Protein AF-A0A1G1NIM6-F1 (afdb_monomer_lite)

Secondary structure (DSSP, 8-state):
---SSSHHHHHHHHHHHHHHHHHHHHHHHHHHHHHHHHHHHHHHHHHHHHHHHHHHHHHHHHHHHHHHHHHHHHHHHHHHHHHHHHHHHHHHTT--TT-HHHHHHHHHHHHHHHHHHHHHHHHHHHHHHHHHHHHHS---HHHHHHHHHHHTPPPPPPPPPPTT--HHHHHHHHHHHHHHHHHHHIIIIIHHHHHHHHHHHTTSPP-

Structure (mmCIF, N/CA/C/O backbone):
data_AF-A0A1G1NIM6-F1
#
_entry.id   AF-A0A1G1NIM6-F1
#
loop_
_atom_site.group_PDB
_atom_site.id
_atom_site.type_symbol
_atom_site.label_atom_id
_atom_site.label_alt_id
_atom_site.label_comp_id
_atom_site.label_asym_id
_atom_site.label_entity_id
_atom_site.label_seq_id
_atom_site.pdbx_PDB_ins_code
_atom_site.Cartn_x
_atom_site.Cartn_y
_atom_site.Cartn_z
_atom_site.occupancy
_atom_site.B_iso_or_equiv
_atom_site.auth_seq_id
_atom_site.auth_comp_id
_atom_site.auth_asym_id
_atom_site.auth_atom_id
_atom_site.pdbx_PDB_model_num
ATOM 1 N N . MET A 1 1 ? 58.625 22.035 -85.626 1.00 46.62 1 MET A N 1
ATOM 2 C CA . MET A 1 1 ? 58.186 20.773 -84.986 1.00 46.62 1 MET A CA 1
ATOM 3 C C . MET A 1 1 ? 58.365 20.904 -83.477 1.00 46.62 1 MET A C 1
ATOM 5 O O . MET A 1 1 ? 59.432 20.606 -82.970 1.00 46.62 1 MET A O 1
ATOM 9 N N . SER A 1 2 ? 57.377 21.449 -82.763 1.00 50.12 2 SER A N 1
ATOM 10 C CA . SER A 1 2 ? 57.424 21.589 -81.297 1.00 50.12 2 SER A CA 1
ATOM 11 C C . SER A 1 2 ? 56.013 21.849 -80.769 1.00 50.12 2 SER A C 1
ATOM 13 O O . SER A 1 2 ? 55.684 22.974 -80.418 1.00 50.12 2 SER A O 1
ATOM 15 N N . ASN A 1 3 ? 55.147 20.832 -80.800 1.00 50.62 3 ASN A N 1
ATOM 16 C CA . ASN A 1 3 ? 53.846 20.906 -80.123 1.00 50.62 3 ASN A CA 1
ATOM 17 C C . ASN A 1 3 ? 53.263 19.520 -79.787 1.00 50.62 3 ASN A C 1
ATOM 19 O O . ASN A 1 3 ? 52.071 19.282 -79.925 1.00 50.62 3 ASN A O 1
ATOM 23 N N . GLN A 1 4 ? 54.114 18.572 -79.376 1.00 48.59 4 GLN A N 1
ATOM 24 C CA . GLN A 1 4 ? 53.674 17.221 -78.980 1.00 48.59 4 GLN A CA 1
ATOM 25 C C . GLN A 1 4 ? 54.133 16.782 -77.579 1.00 48.59 4 GLN A C 1
ATOM 27 O O . GLN A 1 4 ? 53.826 15.671 -77.172 1.00 48.59 4 GLN A O 1
ATOM 32 N N . ARG A 1 5 ? 54.820 17.637 -76.803 1.00 48.12 5 ARG A N 1
ATOM 33 C CA . ARG A 1 5 ? 55.286 17.292 -75.440 1.00 48.12 5 ARG A CA 1
ATOM 34 C C . ARG A 1 5 ? 54.436 17.852 -74.292 1.00 48.12 5 ARG A C 1
ATOM 36 O O . ARG A 1 5 ? 54.663 17.462 -73.157 1.00 48.12 5 ARG A O 1
ATOM 43 N N . ALA A 1 6 ? 53.463 18.724 -74.565 1.00 50.47 6 ALA A N 1
ATOM 44 C CA . ALA A 1 6 ? 52.607 19.300 -73.520 1.00 50.47 6 ALA A CA 1
ATOM 45 C C . ALA A 1 6 ? 51.374 18.432 -73.194 1.00 50.47 6 ALA A C 1
ATOM 47 O O . ALA A 1 6 ? 50.907 18.440 -72.063 1.00 50.47 6 ALA A O 1
ATOM 48 N N . ASN A 1 7 ? 50.892 17.628 -74.151 1.00 50.91 7 ASN A N 1
ATOM 49 C CA . ASN A 1 7 ? 49.628 16.889 -74.010 1.00 50.91 7 ASN A CA 1
ATOM 50 C C . ASN A 1 7 ? 49.745 15.554 -73.246 1.00 50.91 7 ASN A C 1
ATOM 52 O O . ASN A 1 7 ? 48.735 14.999 -72.828 1.00 50.91 7 ASN A O 1
ATOM 56 N N . SER A 1 8 ? 50.952 15.001 -73.066 1.00 51.97 8 SER A N 1
ATOM 57 C CA . SER A 1 8 ? 51.131 13.713 -72.373 1.00 51.97 8 SER A CA 1
ATOM 58 C C . SER A 1 8 ? 51.183 13.848 -70.848 1.00 51.97 8 SER A C 1
ATOM 60 O O . SER A 1 8 ? 50.772 12.932 -70.149 1.00 51.97 8 SER A O 1
ATOM 62 N N . GLY A 1 9 ? 51.642 14.992 -70.325 1.00 55.44 9 GLY A N 1
ATOM 63 C CA . GLY A 1 9 ? 51.727 15.229 -68.878 1.00 55.44 9 GLY A CA 1
ATOM 64 C C . GLY A 1 9 ? 50.367 15.477 -68.220 1.00 55.44 9 GLY A C 1
ATOM 65 O O . GLY A 1 9 ? 50.159 15.109 -67.068 1.00 55.44 9 GLY A O 1
ATOM 66 N N . GLU A 1 10 ? 49.418 16.045 -68.965 1.00 55.16 10 GLU A N 1
ATOM 67 C CA . GLU A 1 10 ? 48.071 16.335 -68.469 1.00 55.16 10 GLU A CA 1
ATOM 68 C C . GLU A 1 10 ? 47.231 15.052 -68.345 1.00 55.16 10 GLU A C 1
ATOM 70 O O . GLU A 1 10 ? 46.566 14.831 -67.333 1.00 55.16 10 GLU A O 1
ATOM 75 N N . HIS A 1 11 ? 47.339 14.137 -69.316 1.00 56.66 11 HIS A N 1
ATOM 76 C CA . HIS A 1 11 ? 46.677 12.830 -69.258 1.00 56.66 11 HIS A CA 1
ATOM 77 C C . HIS A 1 11 ? 47.202 11.927 -68.127 1.00 56.66 11 HIS A C 1
ATOM 79 O O . HIS A 1 11 ? 46.407 11.196 -67.532 1.00 56.66 11 HIS A O 1
ATOM 85 N N . ASP A 1 12 ? 48.494 11.994 -67.792 1.00 61.25 12 ASP A N 1
ATOM 86 C CA . ASP A 1 12 ? 49.064 11.253 -66.657 1.00 61.25 12 ASP A CA 1
ATOM 87 C C . ASP A 1 12 ? 48.696 11.887 -65.306 1.00 61.25 12 ASP A C 1
ATOM 89 O O . ASP A 1 12 ? 48.377 11.168 -64.357 1.00 61.25 12 ASP A O 1
ATOM 93 N N . ALA A 1 13 ? 48.627 13.221 -65.225 1.00 66.25 13 ALA A N 1
ATOM 94 C CA . ALA A 1 13 ? 48.174 13.923 -64.023 1.00 66.25 13 ALA A CA 1
ATOM 95 C C . ALA A 1 13 ? 46.727 13.554 -63.656 1.00 66.25 13 ALA A C 1
ATOM 97 O O . ALA A 1 13 ? 46.443 13.253 -62.497 1.00 66.25 13 ALA A O 1
ATOM 98 N N . TRP A 1 14 ? 45.818 13.484 -64.635 1.00 71.31 14 TRP A N 1
ATOM 99 C CA . TRP A 1 14 ? 44.430 13.070 -64.400 1.00 71.31 14 TRP A CA 1
ATOM 100 C C . TRP A 1 14 ? 44.299 11.600 -63.988 1.00 71.31 14 TRP A C 1
ATOM 102 O O . TRP A 1 14 ? 43.446 11.279 -63.163 1.00 71.31 14 TRP A O 1
ATOM 112 N N . ARG A 1 15 ? 45.162 10.704 -64.483 1.00 72.69 15 ARG A N 1
ATOM 113 C CA . ARG A 1 15 ? 45.168 9.287 -64.072 1.00 72.69 15 ARG A CA 1
ATOM 114 C C . ARG A 1 15 ? 45.595 9.085 -62.619 1.00 72.69 15 ARG A C 1
ATOM 116 O O . ARG A 1 15 ? 45.147 8.127 -61.997 1.00 72.69 15 ARG A O 1
ATOM 123 N N . VAL A 1 16 ? 46.418 9.984 -62.079 1.00 74.25 16 VAL A N 1
ATOM 124 C CA . VAL A 1 16 ? 46.873 9.950 -60.678 1.00 74.25 16 VAL A CA 1
ATOM 125 C C . VAL A 1 16 ? 45.947 10.749 -59.753 1.00 74.25 16 VAL A C 1
ATOM 127 O O . VAL A 1 16 ? 45.676 10.314 -58.637 1.00 74.25 16 VAL A O 1
ATOM 130 N N . LEU A 1 17 ? 45.411 11.886 -60.205 1.00 75.75 17 LEU A N 1
ATOM 131 C CA . LEU A 1 17 ? 44.532 12.747 -59.403 1.00 75.75 17 LEU A CA 1
ATOM 132 C C . LEU A 1 17 ? 43.110 12.193 -59.265 1.00 75.75 17 LEU A C 1
ATOM 134 O O . LEU A 1 17 ? 42.508 12.329 -58.202 1.00 75.75 17 LEU A O 1
ATOM 138 N N . LEU A 1 18 ? 42.567 11.548 -60.302 1.00 76.38 18 LEU A N 1
ATOM 139 C CA . LEU A 1 18 ? 41.194 11.038 -60.283 1.00 76.38 18 LEU A CA 1
ATOM 140 C C . LEU A 1 18 ? 40.969 9.979 -59.178 1.00 76.38 18 LEU A C 1
ATOM 142 O O . LEU A 1 18 ? 40.007 10.134 -58.426 1.00 76.38 18 LEU A O 1
ATOM 146 N N . PRO A 1 19 ? 41.844 8.968 -58.980 1.00 81.12 19 PRO A N 1
ATOM 147 C CA . PRO A 1 19 ? 41.720 8.030 -57.862 1.00 81.12 19 PRO A CA 1
ATOM 148 C C . PRO A 1 19 ? 41.830 8.703 -56.490 1.00 81.12 19 PRO A C 1
ATOM 150 O O . PRO A 1 19 ? 41.135 8.298 -55.563 1.00 81.12 19 PRO A O 1
ATOM 153 N N . VAL A 1 20 ? 42.669 9.739 -56.352 1.00 80.06 20 VAL A N 1
ATOM 154 C CA . VAL A 1 20 ? 42.845 10.485 -55.092 1.00 80.06 20 VAL A CA 1
ATOM 155 C C . VAL A 1 20 ? 41.592 11.292 -54.757 1.00 80.06 20 VAL A C 1
ATOM 157 O O . VAL A 1 20 ? 41.131 11.267 -53.619 1.00 80.06 20 VAL A O 1
ATOM 160 N N . ILE A 1 21 ? 40.996 11.960 -55.748 1.00 80.62 21 ILE A N 1
ATOM 161 C CA . ILE A 1 21 ? 39.750 12.717 -55.576 1.00 80.62 21 ILE A CA 1
ATOM 162 C C . ILE A 1 21 ? 38.587 11.767 -55.277 1.00 80.62 21 ILE A C 1
ATOM 164 O O . ILE A 1 21 ? 37.839 12.003 -54.332 1.00 80.62 21 ILE A O 1
ATOM 168 N N . ILE A 1 22 ? 38.457 10.664 -56.024 1.00 80.62 22 ILE A N 1
ATOM 169 C CA . ILE A 1 22 ? 37.428 9.642 -55.777 1.00 80.62 22 ILE A CA 1
ATOM 170 C C . ILE A 1 22 ? 37.607 9.032 -54.382 1.00 80.62 22 ILE A C 1
ATOM 172 O O . ILE A 1 22 ? 36.634 8.910 -53.642 1.00 80.62 22 ILE A O 1
ATOM 176 N N . GLY A 1 23 ? 38.841 8.709 -53.989 1.00 80.25 23 GLY A N 1
ATOM 177 C CA . GLY A 1 23 ? 39.164 8.205 -52.656 1.00 80.25 23 GLY A CA 1
ATOM 178 C C . GLY A 1 23 ? 38.807 9.201 -51.550 1.00 80.25 23 GLY A C 1
ATOM 179 O O . GLY A 1 23 ? 38.197 8.811 -50.560 1.00 80.25 23 GLY A O 1
ATOM 180 N N . GLY A 1 24 ? 39.101 10.491 -51.742 1.00 79.94 24 GLY A N 1
ATOM 181 C CA . GLY A 1 24 ? 38.725 11.562 -50.814 1.00 79.94 24 GLY A CA 1
ATOM 182 C C . GLY A 1 24 ? 37.210 11.741 -50.684 1.00 79.94 24 GLY A C 1
ATOM 183 O O . GLY A 1 24 ? 36.689 11.828 -49.572 1.00 79.94 24 GLY A O 1
ATOM 184 N N . VAL A 1 25 ? 36.476 11.728 -51.801 1.00 83.25 25 VAL A N 1
ATOM 185 C CA . VAL A 1 25 ? 35.005 11.795 -51.804 1.00 83.25 25 VAL A CA 1
ATOM 186 C C . VAL A 1 25 ? 34.400 10.567 -51.118 1.00 83.25 25 VAL A C 1
ATOM 188 O O . VAL A 1 25 ? 33.546 10.725 -50.249 1.00 83.25 25 VAL A O 1
ATOM 191 N N . LEU A 1 26 ? 34.869 9.355 -51.430 1.00 82.88 26 LEU A N 1
ATOM 192 C CA . LEU A 1 26 ? 34.400 8.121 -50.790 1.00 82.88 26 LEU A CA 1
ATOM 193 C C . LEU A 1 26 ? 34.721 8.083 -49.294 1.00 82.88 26 LEU A C 1
ATOM 195 O O . LEU A 1 26 ? 33.872 7.668 -48.511 1.00 82.88 26 LEU A O 1
ATOM 199 N N . ALA A 1 27 ? 35.898 8.556 -48.879 1.00 81.50 27 ALA A N 1
ATOM 200 C CA . ALA A 1 27 ? 36.255 8.672 -47.467 1.00 81.50 27 ALA A CA 1
ATOM 201 C C . ALA A 1 27 ? 35.344 9.667 -46.731 1.00 81.50 27 ALA A C 1
ATOM 203 O O . ALA A 1 27 ? 34.936 9.413 -45.600 1.00 81.50 27 ALA A O 1
ATOM 204 N N . THR A 1 28 ? 34.972 10.767 -47.389 1.00 82.50 28 THR A N 1
ATOM 205 C CA . THR A 1 28 ? 34.089 11.794 -46.816 1.00 82.50 28 THR A CA 1
ATOM 206 C C . THR A 1 28 ? 32.658 11.271 -46.687 1.00 82.50 28 THR A C 1
ATOM 208 O O . THR A 1 28 ? 32.051 11.379 -45.625 1.00 82.50 28 THR A O 1
ATOM 211 N N . VAL A 1 29 ? 32.131 10.630 -47.736 1.00 83.25 29 VAL A N 1
ATOM 212 C CA . VAL A 1 29 ? 30.809 9.981 -47.720 1.00 83.25 29 VAL A CA 1
ATOM 213 C C . VAL A 1 29 ? 30.773 8.845 -46.695 1.00 83.25 29 VAL A C 1
ATOM 215 O O . VAL A 1 29 ? 29.833 8.763 -45.907 1.00 83.25 29 VAL A O 1
ATOM 218 N N . GLY A 1 30 ? 31.814 8.011 -46.643 1.00 82.00 30 GLY A N 1
ATOM 219 C CA . GLY A 1 30 ? 31.962 6.953 -45.644 1.00 82.00 30 GLY A CA 1
ATOM 220 C C . GLY A 1 30 ? 32.019 7.496 -44.216 1.00 82.00 30 GLY A C 1
ATOM 221 O O . GLY A 1 30 ? 31.360 6.949 -43.336 1.00 82.00 30 GLY A O 1
ATOM 222 N N . GLY A 1 31 ? 32.723 8.610 -43.991 1.00 83.19 31 GLY A N 1
ATOM 223 C CA . GLY A 1 31 ? 32.758 9.308 -42.704 1.00 83.19 31 GLY A CA 1
ATOM 224 C C . GLY A 1 31 ? 31.382 9.819 -42.272 1.00 83.19 31 GLY A C 1
ATOM 225 O O . GLY A 1 31 ? 30.972 9.576 -41.141 1.00 83.19 31 GLY A O 1
ATOM 226 N N . ILE A 1 32 ? 30.627 10.445 -43.182 1.00 84.31 32 ILE A N 1
ATOM 227 C CA . ILE A 1 32 ? 29.268 10.943 -42.907 1.00 84.31 32 ILE A CA 1
ATOM 228 C C . ILE A 1 32 ? 28.314 9.789 -42.576 1.00 84.31 32 ILE A C 1
ATOM 230 O O . ILE A 1 32 ? 27.584 9.865 -41.588 1.00 84.31 32 ILE A O 1
ATOM 234 N N . VAL A 1 33 ? 28.335 8.706 -43.360 1.00 83.75 33 VAL A N 1
ATOM 235 C CA . VAL A 1 33 ? 27.497 7.521 -43.110 1.00 83.75 33 VAL A CA 1
ATOM 236 C C . VAL A 1 33 ? 27.879 6.856 -41.790 1.00 83.75 33 VAL A C 1
ATOM 238 O O . VAL A 1 33 ? 27.002 6.549 -40.989 1.00 83.75 33 VAL A O 1
ATOM 241 N N . SER A 1 34 ? 29.176 6.695 -41.514 1.00 78.94 34 SER A N 1
ATOM 242 C CA . SER A 1 34 ? 29.656 6.131 -40.251 1.00 78.94 34 SER A CA 1
ATOM 243 C C . SER A 1 34 ? 29.237 6.984 -39.056 1.00 78.94 34 SER A C 1
ATOM 245 O O . SER A 1 34 ? 28.824 6.437 -38.037 1.00 78.94 34 SER A O 1
ATOM 247 N N . GLN A 1 35 ? 29.314 8.311 -39.166 1.00 81.62 35 GLN A N 1
ATOM 248 C CA . GLN A 1 35 ? 28.926 9.223 -38.094 1.00 81.62 35 GLN A CA 1
ATOM 249 C C . GLN A 1 35 ? 27.408 9.263 -37.891 1.00 81.62 35 GLN A C 1
ATOM 251 O O . GLN A 1 35 ? 26.945 9.333 -36.755 1.00 81.62 35 GLN A O 1
ATOM 256 N N . TYR A 1 36 ? 26.628 9.152 -38.967 1.00 81.94 36 TYR A N 1
ATOM 257 C CA . TYR A 1 36 ? 25.178 9.001 -38.887 1.00 81.94 36 TYR A CA 1
ATOM 258 C C . TYR A 1 36 ? 24.771 7.669 -38.244 1.00 81.94 36 TYR A C 1
ATOM 260 O O . TYR A 1 36 ? 23.927 7.643 -37.353 1.00 81.94 36 TYR A O 1
ATOM 268 N N . CYS A 1 37 ? 25.392 6.557 -38.638 1.00 79.44 37 CYS A N 1
ATOM 269 C CA . CYS A 1 37 ? 25.151 5.268 -37.997 1.00 79.44 37 CYS A CA 1
ATOM 270 C C . CYS A 1 37 ? 25.553 5.310 -36.518 1.00 79.44 37 CYS A C 1
ATOM 272 O O . CYS A 1 37 ? 24.770 4.891 -35.671 1.00 79.44 37 CYS A O 1
ATOM 274 N N . ALA A 1 38 ? 26.727 5.861 -36.193 1.00 78.19 38 ALA A N 1
ATOM 275 C CA . ALA A 1 38 ? 27.192 5.992 -34.816 1.00 78.19 38 ALA A CA 1
ATOM 276 C C . ALA A 1 38 ? 26.230 6.825 -33.957 1.00 78.19 38 ALA A C 1
ATOM 278 O O . ALA A 1 38 ? 25.909 6.404 -32.849 1.00 78.19 38 ALA A O 1
ATOM 279 N N . SER A 1 39 ? 25.715 7.948 -34.472 1.00 74.88 39 SER A N 1
ATOM 280 C CA . SER A 1 39 ? 24.759 8.778 -33.733 1.00 74.88 39 SER A CA 1
ATOM 281 C C . SER A 1 39 ? 23.426 8.061 -33.517 1.00 74.88 39 SER A C 1
ATOM 283 O O . SER A 1 39 ? 22.929 8.041 -32.397 1.00 74.88 39 SER A O 1
ATOM 285 N N . GLN A 1 40 ? 22.878 7.386 -34.533 1.00 78.00 40 GLN A N 1
ATOM 286 C CA . GLN A 1 40 ? 21.657 6.582 -34.384 1.00 78.00 40 GLN A CA 1
ATOM 287 C C . GLN A 1 40 ? 21.829 5.454 -33.353 1.00 78.00 40 GLN A C 1
ATOM 289 O O . GLN A 1 40 ? 20.961 5.250 -32.501 1.00 78.00 40 GLN A O 1
ATOM 294 N N . PHE A 1 41 ? 22.968 4.753 -33.375 1.00 73.75 41 PHE A N 1
ATOM 295 C CA . PHE A 1 41 ? 23.281 3.734 -32.372 1.00 73.75 41 PHE A CA 1
ATOM 296 C C . PHE A 1 41 ? 23.412 4.332 -30.966 1.00 73.75 41 PHE A C 1
ATOM 298 O O . PHE A 1 41 ? 22.847 3.767 -30.027 1.00 73.75 41 PHE A O 1
ATOM 305 N N . GLN A 1 42 ? 24.084 5.477 -30.815 1.00 76.62 42 GLN A N 1
ATOM 306 C CA . GLN A 1 42 ? 24.208 6.185 -29.536 1.00 76.62 42 GLN A CA 1
ATOM 307 C C . GLN A 1 42 ? 22.840 6.592 -28.985 1.00 76.62 42 GLN A C 1
ATOM 309 O O . GLN A 1 42 ? 22.503 6.168 -27.884 1.00 76.62 42 GLN A O 1
ATOM 314 N N . PHE A 1 43 ? 22.002 7.271 -29.774 1.00 77.25 43 PHE A N 1
ATOM 315 C CA . PHE A 1 43 ? 20.651 7.661 -29.352 1.00 77.25 43 PHE A CA 1
ATOM 316 C C . PHE A 1 43 ? 19.792 6.456 -28.955 1.00 77.25 43 PHE A C 1
ATOM 318 O O . PHE A 1 43 ? 19.114 6.484 -27.930 1.00 77.25 43 PHE A O 1
ATOM 325 N N . SER A 1 44 ? 19.836 5.367 -29.730 1.00 76.75 44 SER A N 1
ATOM 326 C CA . SER A 1 44 ? 19.077 4.153 -29.403 1.00 76.75 44 SER A CA 1
ATOM 327 C C . SER A 1 44 ? 19.556 3.480 -28.110 1.00 76.75 44 SER A C 1
ATOM 329 O O . SER A 1 44 ? 18.755 2.906 -27.370 1.00 76.75 44 SER A O 1
ATOM 331 N N . THR A 1 45 ? 20.856 3.571 -27.820 1.00 80.62 45 THR A N 1
ATOM 332 C CA . THR A 1 45 ? 21.462 3.008 -26.611 1.00 80.62 45 THR A CA 1
ATOM 333 C C . THR A 1 45 ? 21.140 3.873 -25.398 1.00 80.62 45 THR A C 1
ATOM 335 O O . THR A 1 45 ? 20.727 3.339 -24.373 1.00 80.62 45 THR A O 1
ATOM 338 N N . GLU A 1 46 ? 21.251 5.195 -25.525 1.00 84.31 46 GLU A N 1
ATOM 339 C CA . GLU A 1 46 ? 20.900 6.163 -24.481 1.00 84.31 46 GLU A CA 1
ATOM 340 C C . GLU A 1 46 ? 19.423 6.056 -24.099 1.00 84.31 46 GLU A C 1
ATOM 342 O O . GLU A 1 46 ? 19.119 5.831 -22.930 1.00 84.31 46 GLU A O 1
ATOM 347 N N . ALA A 1 47 ? 18.514 6.069 -25.080 1.00 84.62 47 ALA A N 1
ATOM 348 C CA . ALA A 1 47 ? 17.081 5.911 -24.835 1.00 84.62 47 ALA A CA 1
ATOM 349 C C . ALA A 1 47 ? 16.746 4.567 -24.162 1.00 84.62 47 ALA A C 1
ATOM 351 O O . ALA A 1 47 ? 15.849 4.470 -23.322 1.00 84.62 47 ALA A O 1
ATOM 352 N N . ARG A 1 48 ? 17.478 3.498 -24.507 1.00 85.94 48 ARG A N 1
ATOM 353 C CA . ARG A 1 48 ? 17.321 2.193 -23.855 1.00 85.94 48 ARG A CA 1
ATOM 354 C C . ARG A 1 48 ? 17.804 2.225 -22.405 1.00 85.94 48 ARG A C 1
ATOM 356 O O . ARG A 1 48 ? 17.131 1.657 -21.547 1.00 85.94 48 ARG A O 1
ATOM 363 N N . ILE A 1 49 ? 18.951 2.845 -22.134 1.00 87.38 49 ILE A N 1
ATOM 364 C CA . ILE A 1 49 ? 19.505 2.970 -20.780 1.00 87.38 49 ILE A CA 1
ATOM 365 C C . ILE A 1 49 ? 18.575 3.814 -19.907 1.00 87.38 49 ILE A C 1
ATOM 367 O O . ILE A 1 49 ? 18.251 3.385 -18.802 1.00 87.38 49 ILE A O 1
ATOM 371 N N . GLU A 1 50 ? 18.101 4.953 -20.412 1.00 89.69 50 GLU A N 1
ATOM 372 C CA . GLU A 1 50 ? 17.152 5.831 -19.721 1.00 89.69 50 GLU A CA 1
ATOM 373 C C . GLU A 1 50 ? 15.881 5.067 -19.344 1.00 89.69 50 GLU A C 1
ATOM 375 O O . GLU A 1 50 ? 15.529 4.990 -18.168 1.00 89.69 50 GLU A O 1
ATOM 380 N N . LYS A 1 51 ? 15.270 4.361 -20.303 1.00 89.44 51 LYS A N 1
ATOM 381 C CA . LYS A 1 51 ? 14.095 3.524 -20.035 1.00 89.44 51 LYS A CA 1
ATOM 382 C C . LYS A 1 51 ? 14.347 2.481 -18.941 1.00 89.44 51 LYS A C 1
ATOM 384 O O . LYS A 1 51 ? 13.493 2.273 -18.082 1.00 89.44 51 LYS A O 1
ATOM 389 N N . ILE A 1 52 ? 15.496 1.802 -18.963 1.00 90.94 52 ILE A N 1
ATOM 390 C CA . ILE A 1 52 ? 15.850 0.806 -17.937 1.00 90.94 52 ILE A CA 1
ATOM 391 C C . ILE A 1 52 ? 16.014 1.476 -16.567 1.00 90.94 52 ILE A C 1
ATOM 393 O O . ILE A 1 52 ? 15.568 0.930 -15.556 1.00 90.94 52 ILE A O 1
ATOM 397 N N . GLN A 1 53 ? 16.632 2.657 -16.514 1.00 92.19 53 GLN A N 1
ATOM 398 C CA . GLN A 1 53 ? 16.776 3.420 -15.277 1.00 92.19 53 GLN A CA 1
ATOM 399 C C . GLN A 1 53 ? 15.414 3.839 -14.718 1.00 92.19 53 GLN A C 1
ATOM 401 O O . GLN A 1 53 ? 15.165 3.628 -13.532 1.00 92.19 53 GLN A O 1
ATOM 406 N N . GLU A 1 54 ? 14.508 4.343 -15.554 1.00 93.88 54 GLU A N 1
ATOM 407 C CA . GLU A 1 54 ? 13.145 4.693 -15.144 1.00 93.88 54 GLU A CA 1
ATOM 408 C C . GLU A 1 54 ? 12.363 3.470 -14.643 1.00 93.88 54 GLU A C 1
ATOM 410 O O . GLU A 1 54 ? 11.696 3.540 -13.608 1.00 93.88 54 GLU A O 1
ATOM 415 N N . GLN A 1 55 ? 12.496 2.318 -15.314 1.00 94.00 55 GLN A N 1
ATOM 416 C CA . GLN A 1 55 ? 11.904 1.051 -14.868 1.00 94.00 55 GLN A CA 1
ATOM 417 C C . GLN A 1 55 ? 12.420 0.632 -13.483 1.00 94.00 55 GLN A C 1
ATOM 419 O O . GLN A 1 55 ? 11.631 0.248 -12.616 1.00 94.00 55 GLN A O 1
ATOM 424 N N . ARG A 1 56 ? 13.734 0.739 -13.242 1.00 93.12 56 ARG A N 1
ATOM 425 C CA . ARG A 1 56 ? 14.343 0.455 -11.930 1.00 93.12 56 ARG A CA 1
ATOM 426 C C . ARG A 1 56 ? 13.863 1.444 -10.862 1.00 93.12 56 ARG A C 1
ATOM 428 O O . ARG A 1 56 ? 13.569 1.032 -9.741 1.00 93.12 56 ARG A O 1
ATOM 435 N N . GLN A 1 57 ? 13.740 2.728 -11.201 1.00 95.00 57 GLN A N 1
ATOM 436 C CA . GLN A 1 57 ? 13.253 3.757 -10.281 1.00 95.00 57 GLN A CA 1
ATOM 437 C C . GLN A 1 57 ? 11.797 3.520 -9.875 1.00 95.00 57 GLN A C 1
ATOM 439 O O . GLN A 1 57 ? 11.500 3.520 -8.681 1.00 95.00 57 GLN A O 1
ATOM 444 N N . VAL A 1 58 ? 10.890 3.280 -10.829 1.00 95.44 58 VAL A N 1
ATOM 445 C CA . VAL A 1 58 ? 9.478 3.025 -10.497 1.00 95.44 58 VAL A CA 1
ATOM 446 C C . VAL A 1 58 ? 9.324 1.734 -9.692 1.00 95.44 58 VAL A C 1
ATOM 448 O O . VAL A 1 58 ? 8.571 1.709 -8.721 1.00 95.44 58 VAL A O 1
ATOM 451 N N . PHE A 1 59 ? 10.100 0.693 -10.010 1.00 95.00 59 PHE A N 1
ATOM 452 C CA . PHE A 1 59 ? 10.142 -0.539 -9.225 1.00 95.00 59 PHE A CA 1
ATOM 453 C C . PHE A 1 59 ? 10.560 -0.273 -7.769 1.00 95.00 59 PHE A C 1
ATOM 455 O O . PHE A 1 59 ? 9.885 -0.713 -6.838 1.00 95.00 59 PHE A O 1
ATOM 462 N N . ALA A 1 60 ? 11.621 0.512 -7.554 1.00 94.06 60 ALA A N 1
ATOM 463 C CA . ALA A 1 60 ? 12.069 0.894 -6.216 1.00 94.06 60 ALA A CA 1
ATOM 464 C C . ALA A 1 60 ? 11.016 1.709 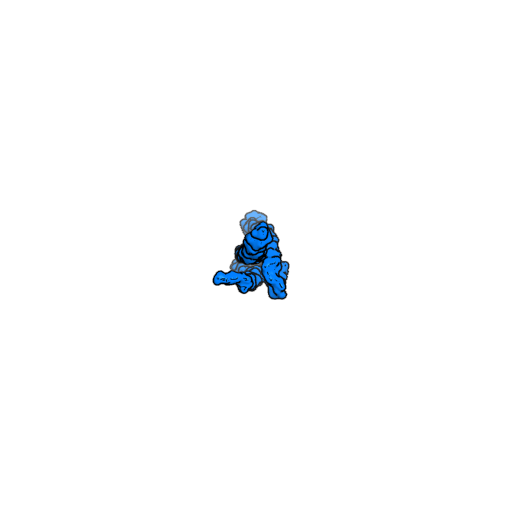-5.446 1.00 94.06 60 ALA A C 1
ATOM 466 O O . ALA A 1 60 ? 10.793 1.459 -4.259 1.00 94.06 60 ALA A O 1
ATOM 467 N N . ARG A 1 61 ? 10.325 2.644 -6.116 1.0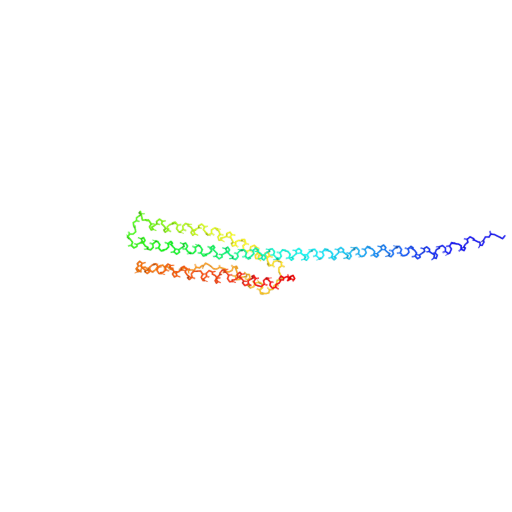0 95.88 61 ARG A N 1
ATOM 468 C CA . ARG A 1 61 ? 9.220 3.396 -5.501 1.00 95.88 61 ARG A CA 1
ATOM 469 C C . ARG A 1 61 ? 8.090 2.461 -5.073 1.00 95.88 61 ARG A C 1
ATOM 471 O O . ARG A 1 61 ? 7.678 2.522 -3.917 1.00 95.88 61 ARG A O 1
ATOM 478 N N . LEU A 1 62 ? 7.663 1.540 -5.939 1.00 95.94 62 LEU A N 1
ATOM 479 C CA . LEU A 1 62 ? 6.618 0.558 -5.628 1.00 95.94 62 LEU A CA 1
ATOM 480 C C . LEU A 1 62 ? 6.991 -0.350 -4.442 1.00 95.94 62 LEU A C 1
ATOM 482 O O . LEU A 1 62 ? 6.140 -0.605 -3.589 1.00 95.94 62 LEU A O 1
ATOM 486 N N . MET A 1 63 ? 8.257 -0.772 -4.320 1.00 93.06 63 MET A N 1
ATOM 487 C CA . MET A 1 63 ? 8.730 -1.519 -3.143 1.00 93.06 63 MET A CA 1
ATOM 488 C C . MET A 1 63 ? 8.549 -0.721 -1.844 1.00 93.06 63 MET A C 1
ATOM 490 O O . MET A 1 63 ? 8.053 -1.253 -0.851 1.00 93.06 63 MET A O 1
ATOM 494 N N . GLY A 1 64 ? 8.898 0.569 -1.851 1.00 93.00 64 GLY A N 1
ATOM 495 C CA . GLY A 1 64 ? 8.662 1.451 -0.705 1.00 93.00 64 GLY A CA 1
ATOM 496 C C . GLY A 1 64 ? 7.170 1.636 -0.406 1.00 93.00 64 GLY A C 1
ATOM 497 O O . GLY A 1 64 ? 6.749 1.595 0.753 1.00 93.00 64 GLY A O 1
ATOM 498 N N . ARG A 1 65 ? 6.344 1.772 -1.452 1.00 93.25 65 ARG A N 1
ATOM 499 C CA . ARG A 1 65 ? 4.888 1.933 -1.324 1.00 93.25 65 ARG A CA 1
ATOM 500 C C . ARG A 1 65 ? 4.209 0.712 -0.729 1.00 93.25 65 ARG A C 1
ATOM 502 O O . ARG A 1 65 ? 3.283 0.889 0.058 1.00 93.25 65 ARG A O 1
ATOM 509 N N . LYS A 1 66 ? 4.670 -0.501 -1.036 1.00 93.44 66 LYS A N 1
ATOM 510 C CA . LYS A 1 66 ? 4.170 -1.733 -0.409 1.00 93.44 66 LYS A CA 1
ATOM 511 C C . LYS A 1 66 ? 4.216 -1.631 1.117 1.00 93.44 66 LYS A C 1
ATOM 513 O O . LYS A 1 66 ? 3.208 -1.852 1.787 1.00 93.44 66 LYS A O 1
ATOM 518 N N . PHE A 1 67 ? 5.382 -1.281 1.662 1.00 91.62 67 PHE A N 1
ATOM 519 C CA . PHE A 1 67 ? 5.580 -1.192 3.107 1.00 91.62 67 PHE A CA 1
ATOM 520 C C . PHE A 1 67 ? 4.667 -0.132 3.734 1.00 91.62 67 PHE A C 1
ATOM 522 O O . PHE A 1 67 ? 3.950 -0.425 4.690 1.00 91.62 67 PHE A O 1
ATOM 529 N N . ALA A 1 68 ? 4.635 1.069 3.147 1.00 94.94 68 ALA A N 1
ATOM 530 C CA . ALA A 1 68 ? 3.787 2.160 3.623 1.00 94.94 68 ALA A CA 1
ATOM 531 C C . ALA A 1 68 ? 2.294 1.793 3.592 1.00 94.94 68 ALA A C 1
ATOM 533 O O . ALA A 1 68 ? 1.585 2.017 4.569 1.00 94.94 68 ALA A O 1
ATOM 534 N N . THR A 1 69 ? 1.830 1.167 2.507 1.00 94.56 69 THR A N 1
ATOM 535 C CA . THR A 1 69 ? 0.428 0.752 2.335 1.00 94.56 69 THR A CA 1
ATOM 536 C C . THR A 1 69 ? 0.007 -0.227 3.426 1.00 94.56 69 THR A C 1
ATOM 538 O O . THR A 1 69 ? -0.994 0.007 4.104 1.00 94.56 69 THR A O 1
ATOM 541 N N . LYS A 1 70 ? 0.799 -1.284 3.658 1.00 94.25 70 LYS A N 1
ATOM 542 C CA . LYS A 1 70 ? 0.527 -2.256 4.727 1.00 94.25 70 LYS A CA 1
ATOM 543 C C . LYS A 1 70 ? 0.476 -1.577 6.094 1.00 94.25 70 LYS A C 1
ATOM 545 O O . LYS A 1 70 ? -0.495 -1.755 6.822 1.00 94.25 70 LYS A O 1
ATOM 550 N N . GLN A 1 71 ? 1.493 -0.781 6.425 1.00 94.81 71 GLN A N 1
ATOM 551 C CA . GLN A 1 71 ? 1.601 -0.161 7.744 1.00 94.81 71 GLN A CA 1
ATOM 552 C C . GLN A 1 71 ? 0.439 0.795 8.029 1.00 94.81 71 GLN A C 1
ATOM 554 O O . GLN A 1 71 ? -0.150 0.731 9.107 1.00 94.81 71 GLN A O 1
ATOM 559 N N . LEU A 1 72 ? 0.084 1.650 7.066 1.00 95.81 72 LEU A N 1
ATOM 560 C CA . LEU A 1 72 ? -1.003 2.616 7.215 1.00 95.81 72 LEU A CA 1
ATOM 561 C C . LEU A 1 72 ? -2.354 1.921 7.405 1.00 95.81 72 LEU A C 1
ATOM 563 O O . LEU A 1 72 ? -3.109 2.281 8.309 1.00 95.81 72 LEU A O 1
ATOM 567 N N . HIS A 1 73 ? -2.646 0.894 6.598 1.00 95.06 73 HIS A N 1
ATOM 568 C CA . HIS A 1 73 ? -3.880 0.129 6.745 1.00 95.06 73 HIS A CA 1
ATOM 569 C C . HIS A 1 73 ? -3.932 -0.619 8.083 1.00 95.06 73 HIS A C 1
ATOM 571 O O . HIS A 1 73 ? -4.936 -0.490 8.781 1.00 95.06 73 HIS A O 1
ATOM 577 N N . VAL A 1 74 ? -2.863 -1.319 8.487 1.00 95.25 74 VAL A N 1
ATOM 578 C CA . VAL A 1 74 ? -2.795 -1.967 9.812 1.00 95.25 74 VAL A CA 1
ATOM 579 C C . VAL A 1 74 ? -3.042 -0.942 10.917 1.00 95.25 74 VAL A C 1
ATOM 581 O O . VAL A 1 74 ? -3.963 -1.113 11.706 1.00 95.25 74 VAL A O 1
ATOM 584 N N . SER A 1 75 ? -2.296 0.166 10.928 1.00 95.88 75 SER A N 1
ATOM 585 C CA . SER A 1 75 ? -2.403 1.183 11.982 1.00 95.88 75 SER A CA 1
ATOM 586 C C . SER A 1 75 ? -3.802 1.798 12.075 1.00 95.88 75 SER A C 1
ATOM 588 O O . SER A 1 75 ? -4.288 2.047 13.178 1.00 95.88 75 SER A O 1
ATOM 590 N N . ARG A 1 76 ? -4.478 2.020 10.939 1.00 95.00 76 ARG A N 1
ATOM 591 C CA . ARG A 1 76 ? -5.837 2.580 10.926 1.00 95.00 76 ARG A CA 1
ATOM 592 C C . ARG A 1 76 ? -6.847 1.626 11.547 1.00 95.00 76 ARG A C 1
ATOM 594 O O . ARG A 1 76 ? -7.672 2.051 12.354 1.00 95.00 76 ARG A O 1
ATOM 601 N N . TYR A 1 77 ? -6.825 0.364 11.134 1.00 94.38 77 TYR A N 1
ATOM 602 C CA . TYR A 1 77 ? -7.798 -0.608 11.618 1.00 94.38 77 TYR A CA 1
ATOM 603 C C . TYR A 1 77 ? -7.477 -1.071 13.044 1.00 94.38 77 TYR A C 1
ATOM 605 O O . TYR A 1 77 ? -8.406 -1.328 13.800 1.00 94.38 77 TYR A O 1
ATOM 613 N N . GLU A 1 78 ? -6.205 -1.094 13.457 1.00 94.94 78 GLU A N 1
ATOM 614 C CA . GLU A 1 78 ? -5.838 -1.285 14.865 1.00 94.94 78 GLU A CA 1
ATOM 615 C C . GLU A 1 78 ? -6.435 -0.161 15.714 1.00 94.94 78 GLU A C 1
ATOM 617 O O . GLU A 1 78 ? -7.077 -0.438 16.723 1.00 94.94 78 GLU A O 1
ATOM 622 N N . ALA A 1 79 ? -6.320 1.097 15.272 1.00 95.69 79 ALA A N 1
ATOM 623 C CA . ALA A 1 79 ? -6.936 2.223 15.967 1.00 95.69 79 ALA A CA 1
ATOM 624 C C . ALA A 1 79 ? -8.465 2.073 16.103 1.00 95.69 79 ALA A C 1
ATOM 626 O O . ALA A 1 79 ? -9.001 2.379 17.163 1.00 95.69 79 ALA A O 1
ATOM 627 N N . LEU A 1 80 ? -9.160 1.533 15.093 1.00 95.00 80 LEU A N 1
ATOM 628 C CA . LEU A 1 80 ? -10.594 1.224 15.208 1.00 95.00 80 LEU A CA 1
ATOM 629 C C . LEU A 1 80 ? -10.867 0.136 16.251 1.00 95.00 80 LEU A C 1
ATOM 631 O O . LEU A 1 80 ? -11.725 0.325 17.103 1.00 95.00 80 LEU A O 1
ATOM 635 N N . VAL A 1 81 ? -10.098 -0.957 16.252 1.00 95.38 81 VAL A N 1
ATOM 636 C CA . VAL A 1 81 ? -10.247 -2.035 17.248 1.00 95.38 81 VAL A CA 1
ATOM 637 C C . VAL A 1 81 ? -10.021 -1.516 18.671 1.00 95.38 81 VAL A C 1
ATOM 639 O O . VAL A 1 81 ? -1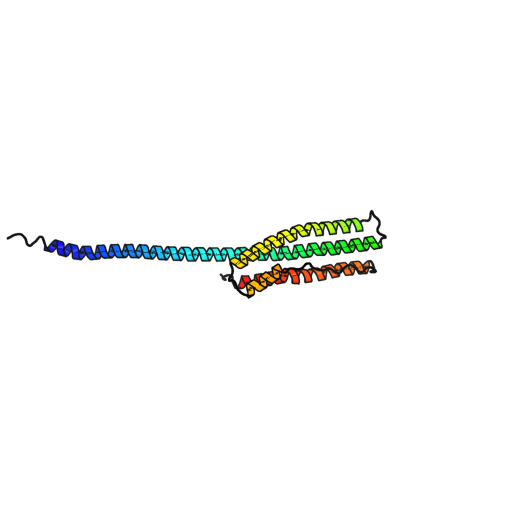0.764 -1.871 19.585 1.00 95.38 81 VAL A O 1
ATOM 642 N N . PHE A 1 82 ? -9.015 -0.661 18.878 1.00 95.69 82 PHE A N 1
ATOM 643 C CA . PHE A 1 82 ? -8.774 -0.033 20.180 1.00 95.69 82 PHE A CA 1
ATOM 644 C C . PHE A 1 82 ? -9.894 0.934 20.573 1.00 95.69 82 PHE A C 1
ATOM 646 O O . PHE A 1 82 ? -10.291 0.949 21.739 1.00 95.69 82 PHE A O 1
ATOM 653 N N . SER A 1 83 ? -10.422 1.706 19.621 1.00 96.00 83 SER A N 1
ATOM 654 C CA . SER A 1 83 ? -11.561 2.593 19.858 1.00 96.00 83 SER A CA 1
ATOM 655 C C . SER A 1 83 ? -12.790 1.802 20.315 1.00 96.00 83 SER A C 1
ATOM 657 O O . SER A 1 83 ? -13.299 2.051 21.408 1.00 96.00 83 SER A O 1
ATOM 659 N N . ASP A 1 84 ? -13.166 0.765 19.563 1.00 95.06 84 ASP A N 1
ATOM 660 C CA . ASP A 1 84 ? -14.294 -0.121 19.865 1.00 95.06 84 ASP A CA 1
ATOM 661 C C . ASP A 1 84 ? -14.118 -0.839 21.217 1.00 95.06 84 ASP A C 1
ATOM 663 O O . ASP A 1 84 ? -15.065 -0.969 21.995 1.00 95.06 84 ASP A O 1
ATOM 667 N N . TYR A 1 85 ? -12.894 -1.277 21.538 1.00 95.69 85 TYR A N 1
ATOM 668 C CA . TYR A 1 85 ? -12.563 -1.894 22.827 1.00 95.69 85 TYR A CA 1
ATOM 669 C C . TYR A 1 85 ? -12.829 -0.948 24.006 1.00 95.69 85 TYR A C 1
ATOM 671 O O . TYR A 1 85 ? -13.480 -1.328 24.985 1.00 95.69 85 TYR A O 1
ATOM 679 N N . HIS A 1 86 ? -12.322 0.284 23.929 1.00 95.25 86 HIS A N 1
ATOM 680 C CA . HIS A 1 86 ? -12.502 1.270 24.991 1.00 95.25 86 HIS A CA 1
ATOM 681 C C . HIS A 1 86 ? -13.956 1.749 25.079 1.00 95.25 86 HIS A C 1
ATOM 683 O O . HIS A 1 86 ? -14.487 1.884 26.182 1.00 95.25 86 HIS A O 1
ATOM 689 N N . GLU A 1 87 ? -14.641 1.905 23.945 1.00 94.38 87 GLU A N 1
ATOM 690 C CA . GLU A 1 87 ? -16.063 2.243 23.918 1.00 94.38 87 GLU A CA 1
ATOM 691 C C . GLU A 1 87 ? -16.913 1.144 24.579 1.00 94.38 87 GLU A C 1
ATOM 693 O O . GLU A 1 87 ? -17.787 1.443 25.397 1.00 94.38 87 GLU A O 1
ATOM 698 N N . ALA A 1 88 ? -16.634 -0.133 24.299 1.00 93.69 88 ALA A N 1
ATOM 699 C CA . ALA A 1 88 ? -17.326 -1.257 24.927 1.00 93.69 88 ALA A CA 1
ATOM 700 C C . ALA A 1 88 ? -17.113 -1.287 26.452 1.00 93.69 88 ALA A C 1
ATOM 702 O O . ALA A 1 88 ? -18.065 -1.492 27.212 1.00 93.69 88 ALA A O 1
ATOM 703 N N . ARG A 1 89 ? -15.888 -1.020 26.926 1.00 92.69 89 ARG A N 1
ATOM 704 C CA . ARG A 1 89 ? -15.596 -0.905 28.367 1.00 92.69 89 ARG A CA 1
ATOM 705 C C . ARG A 1 89 ? -16.339 0.257 29.018 1.00 92.69 89 ARG A C 1
ATOM 707 O O . ARG A 1 89 ? -16.925 0.077 30.086 1.00 92.69 89 ARG A O 1
ATOM 714 N N . TRP A 1 90 ? -16.362 1.415 28.364 1.00 93.94 90 TRP A N 1
ATOM 715 C CA . TRP A 1 90 ? -17.093 2.590 28.830 1.00 93.94 90 TRP A CA 1
ATOM 716 C C . TRP A 1 90 ? -18.598 2.323 28.959 1.00 93.94 90 TRP A C 1
ATOM 718 O O . TRP A 1 90 ? -19.185 2.607 30.009 1.00 93.94 90 TRP A O 1
ATOM 728 N N . LYS A 1 91 ? -19.210 1.704 27.938 1.00 91.44 91 LYS A N 1
ATOM 729 C CA . LYS A 1 91 ? -20.632 1.325 27.951 1.00 91.44 91 LYS A CA 1
ATOM 730 C C . LYS A 1 91 ? -20.962 0.424 29.140 1.00 91.44 91 LYS A C 1
ATOM 732 O O . LYS A 1 91 ? -21.933 0.678 29.852 1.00 91.44 91 LYS A O 1
ATOM 737 N N . ARG A 1 92 ? -20.113 -0.569 29.419 1.00 87.81 92 ARG A N 1
ATOM 738 C CA . ARG A 1 92 ? -20.290 -1.496 30.552 1.00 87.81 92 ARG A CA 1
ATOM 739 C C . ARG A 1 92 ? -20.085 -0.861 31.919 1.00 87.81 92 ARG A C 1
ATOM 741 O O . ARG A 1 92 ? -20.731 -1.272 32.875 1.00 87.81 92 ARG A O 1
ATOM 748 N N . ALA A 1 93 ? -19.237 0.158 32.016 1.00 87.06 93 ALA A N 1
ATOM 749 C CA . ALA A 1 93 ? -19.062 0.933 33.242 1.00 87.06 93 ALA A CA 1
ATOM 750 C C . ALA A 1 93 ? -20.256 1.863 33.556 1.00 87.06 93 ALA A C 1
ATOM 752 O O . ALA A 1 93 ? -20.190 2.636 34.509 1.00 87.06 93 ALA A O 1
ATOM 753 N N . GLY A 1 94 ? -21.337 1.817 32.767 1.00 88.00 94 GLY A N 1
ATOM 754 C CA . GLY A 1 94 ? -22.512 2.673 32.938 1.00 88.00 94 GLY A CA 1
ATOM 755 C C . GLY A 1 94 ? -22.414 4.010 32.202 1.00 88.00 94 GLY A C 1
ATOM 756 O O . GLY A 1 94 ? -23.153 4.933 32.526 1.00 88.00 94 GLY A O 1
ATOM 757 N N . SER A 1 95 ? -21.518 4.119 31.216 1.00 89.25 95 SER A N 1
ATOM 758 C CA . SER A 1 95 ? -21.353 5.299 30.355 1.00 89.25 95 SER A CA 1
ATOM 759 C C . SER A 1 95 ? -21.115 6.642 31.085 1.00 89.25 95 SER A C 1
ATOM 761 O O . SER A 1 95 ? -21.751 7.640 30.743 1.00 89.25 95 SER A O 1
ATOM 763 N N . PRO A 1 96 ? -20.212 6.732 32.086 1.00 87.31 96 PRO A N 1
ATOM 764 C CA . PRO A 1 96 ? -19.947 8.004 32.756 1.00 87.31 96 PRO A CA 1
ATOM 765 C C . PRO A 1 96 ? -19.276 9.009 31.806 1.00 87.31 96 PRO A C 1
ATOM 767 O O . PRO A 1 96 ? -18.328 8.656 31.103 1.00 87.31 96 PRO A O 1
ATOM 770 N N . ASN A 1 97 ? -19.738 10.264 31.802 1.00 82.00 97 ASN A N 1
ATOM 771 C CA . ASN A 1 97 ? -19.238 11.304 30.886 1.00 82.00 97 ASN A CA 1
ATOM 772 C C . ASN A 1 97 ? -17.740 11.620 31.076 1.00 82.00 97 ASN A C 1
ATOM 774 O O . ASN A 1 97 ? -17.047 11.859 30.095 1.00 82.00 97 ASN A O 1
ATOM 778 N N . ASP A 1 98 ? -17.224 11.551 32.308 1.00 82.44 98 ASP A N 1
ATOM 779 C CA . ASP A 1 98 ? -15.815 11.846 32.633 1.00 82.44 98 ASP A CA 1
ATOM 780 C C . ASP A 1 98 ? -14.921 10.589 32.640 1.00 82.44 98 ASP A C 1
ATOM 782 O O . ASP A 1 98 ? -13.922 10.505 33.356 1.00 82.44 98 ASP A O 1
ATOM 786 N N . SER A 1 99 ? -15.292 9.562 31.871 1.00 90.25 99 SER A N 1
ATOM 787 C CA . SER A 1 99 ? -14.544 8.305 31.820 1.00 90.25 99 SER A CA 1
ATOM 788 C C . SER A 1 99 ? -13.239 8.423 31.035 1.00 90.25 99 SER A C 1
ATOM 790 O O . SER A 1 99 ? -13.229 8.890 29.895 1.00 90.25 99 SER A O 1
ATOM 792 N N . LEU A 1 100 ? -12.157 7.869 31.589 1.00 92.94 100 LEU A N 1
ATOM 793 C CA . LEU A 1 100 ? -10.909 7.655 30.850 1.00 92.94 100 LEU A CA 1
ATOM 794 C C . LEU A 1 100 ? -11.102 6.728 29.641 1.00 92.94 100 LEU A C 1
ATOM 796 O O . LEU A 1 100 ? -10.463 6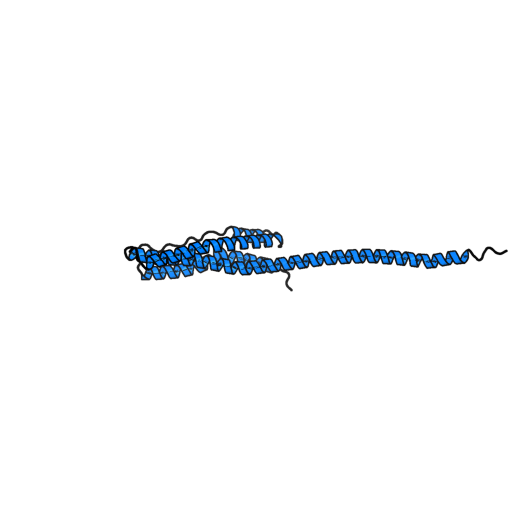.937 28.615 1.00 92.94 100 LEU A O 1
ATOM 800 N N . ASP A 1 101 ? -11.995 5.737 29.731 1.00 92.44 101 ASP A N 1
ATOM 801 C CA . ASP A 1 101 ? -12.270 4.836 28.607 1.00 92.44 101 ASP A CA 1
ATOM 802 C C . ASP A 1 101 ? -12.970 5.578 27.456 1.00 92.44 101 ASP A C 1
ATOM 804 O O . ASP A 1 101 ? -12.640 5.348 26.298 1.00 92.44 101 ASP A O 1
ATOM 808 N N . LEU A 1 102 ? -13.863 6.533 27.747 1.00 93.50 102 LEU A N 1
ATOM 809 C CA . LEU A 1 102 ? -14.474 7.368 26.704 1.00 93.50 102 LEU A CA 1
ATOM 810 C C . LEU A 1 102 ? -13.432 8.261 26.014 1.00 93.50 102 LEU A C 1
ATOM 812 O O . LEU A 1 102 ? -13.421 8.365 24.788 1.00 93.50 102 LEU A O 1
ATOM 816 N N . GLN A 1 103 ? -12.538 8.878 26.792 1.00 95.50 103 GLN A N 1
ATOM 817 C CA . GLN A 1 103 ? -11.468 9.726 26.257 1.00 95.50 103 GLN A CA 1
ATOM 818 C C . GLN A 1 103 ? -10.495 8.930 25.378 1.00 95.50 103 GLN A C 1
ATOM 820 O O . GLN A 1 103 ? -10.137 9.381 24.291 1.00 95.50 103 GLN A O 1
ATOM 825 N N . GLU A 1 104 ? -10.089 7.732 25.810 1.00 95.94 104 GLU A N 1
ATOM 826 C CA . GLU A 1 104 ? -9.235 6.855 25.003 1.00 95.94 104 GLU A CA 1
ATOM 827 C C . GLU A 1 104 ? -9.961 6.365 23.742 1.00 95.94 104 GLU A C 1
ATOM 829 O O . GLU A 1 104 ? -9.378 6.415 22.659 1.00 95.94 104 GLU A O 1
ATOM 834 N N . ALA A 1 105 ? -11.242 5.986 23.825 1.00 94.94 105 ALA A N 1
ATOM 835 C CA . ALA A 1 105 ? -12.023 5.600 22.647 1.00 94.94 105 ALA A CA 1
ATOM 836 C C . ALA A 1 105 ? -12.041 6.710 21.581 1.00 94.94 105 ALA A C 1
ATOM 838 O O . ALA A 1 105 ? -11.756 6.450 20.409 1.00 94.94 105 ALA A O 1
ATOM 839 N N . GLN A 1 106 ? -12.295 7.957 21.995 1.00 95.88 106 GLN A N 1
ATOM 840 C CA . GLN A 1 106 ? -12.279 9.133 21.117 1.00 95.88 106 GLN A CA 1
ATOM 841 C C . GLN A 1 106 ? -10.884 9.421 20.555 1.00 95.88 106 GLN A C 1
ATOM 843 O O . GLN A 1 106 ? -10.737 9.701 19.367 1.00 95.88 106 GLN A O 1
ATOM 848 N N . ARG A 1 107 ? -9.840 9.307 21.382 1.00 97.12 107 ARG A N 1
ATOM 849 C CA . ARG A 1 107 ? -8.448 9.491 20.954 1.00 97.12 107 ARG A CA 1
ATOM 850 C C . ARG A 1 107 ? -8.057 8.501 19.856 1.00 97.12 107 ARG A C 1
ATOM 852 O O . ARG A 1 107 ? -7.428 8.893 18.873 1.00 97.12 107 ARG A O 1
ATOM 859 N N . TRP A 1 108 ? -8.419 7.229 20.013 1.00 96.69 108 TRP A N 1
ATOM 860 C CA . TRP A 1 108 ? -8.168 6.201 19.004 1.00 96.69 108 TRP A CA 1
ATOM 861 C C . TRP A 1 108 ? -9.007 6.406 17.742 1.00 96.69 108 TRP A C 1
ATOM 863 O O . TRP A 1 108 ? -8.485 6.222 16.641 1.00 96.69 108 TRP A O 1
ATOM 873 N N . MET A 1 109 ? -10.256 6.863 17.880 1.00 96.06 109 MET A N 1
ATOM 874 C CA . MET A 1 109 ? -11.099 7.220 16.738 1.00 96.06 109 MET A CA 1
ATOM 875 C C . MET A 1 109 ? -10.470 8.351 15.916 1.00 96.06 109 MET A C 1
ATOM 877 O O . MET A 1 109 ? -10.244 8.178 14.721 1.00 96.06 109 MET A O 1
ATOM 881 N N . HIS A 1 110 ? -10.078 9.457 16.555 1.00 96.56 110 HIS A N 1
ATOM 882 C CA . HIS A 1 110 ? -9.422 10.575 15.870 1.00 96.56 110 HIS A CA 1
ATOM 883 C C . HIS A 1 110 ? -8.117 10.162 15.191 1.00 96.56 110 HIS A C 1
ATOM 885 O O . HIS A 1 110 ? -7.875 10.515 14.041 1.00 96.56 110 HIS A O 1
ATOM 891 N N . ARG A 1 111 ? -7.307 9.319 15.844 1.00 95.50 111 ARG A N 1
ATOM 892 C CA . ARG A 1 111 ? -6.117 8.747 15.205 1.00 95.50 111 ARG A CA 1
ATOM 893 C C . ARG A 1 111 ? -6.467 7.945 13.946 1.00 95.50 111 ARG A C 1
ATOM 895 O O . ARG A 1 111 ? -5.720 7.988 12.971 1.00 95.50 111 ARG A O 1
ATOM 902 N N . SER A 1 112 ? -7.565 7.189 13.961 1.00 95.06 112 SER A N 1
ATOM 903 C CA . SER A 1 112 ? -8.032 6.454 12.781 1.00 95.06 112 SER A CA 1
ATOM 904 C C . SER A 1 112 ? -8.459 7.396 11.653 1.00 95.06 112 SER A C 1
ATOM 906 O O . SER A 1 112 ? -8.132 7.138 10.494 1.00 95.06 112 SER A O 1
ATOM 908 N N . GLU A 1 113 ? -9.144 8.492 11.990 1.00 94.44 113 GLU A N 1
ATOM 909 C CA . GLU A 1 113 ? -9.573 9.537 11.052 1.00 94.44 113 GLU A CA 1
ATOM 910 C C . GLU A 1 113 ? -8.377 10.240 10.395 1.00 94.44 113 GLU A C 1
ATOM 912 O O . GLU A 1 113 ? -8.340 10.356 9.168 1.00 94.44 113 GLU A O 1
ATOM 917 N N . ASP A 1 114 ? -7.359 10.614 11.174 1.00 94.31 114 ASP A N 1
ATOM 918 C CA . ASP A 1 114 ? -6.126 11.227 10.663 1.00 94.31 114 ASP A CA 1
ATOM 919 C C . ASP A 1 114 ? -5.416 10.307 9.654 1.00 94.31 114 ASP A C 1
ATOM 921 O O . ASP A 1 114 ? -5.013 10.732 8.564 1.00 94.31 114 ASP A O 1
ATOM 925 N N . LEU A 1 115 ? -5.350 9.007 9.963 1.00 95.06 115 LEU A N 1
ATOM 926 C CA . LEU A 1 115 ? -4.747 7.999 9.088 1.00 95.06 115 LEU A CA 1
ATOM 927 C C . LEU A 1 115 ? -5.494 7.831 7.756 1.00 95.06 115 LEU A C 1
ATOM 929 O O . LEU A 1 115 ? -4.902 7.349 6.788 1.00 95.06 115 LEU A O 1
ATOM 933 N N . VAL A 1 116 ? -6.765 8.237 7.648 1.00 93.56 116 VAL A N 1
ATOM 934 C CA . VAL A 1 116 ? -7.491 8.206 6.366 1.00 93.56 116 VAL A CA 1
ATOM 935 C C . VAL A 1 116 ? -6.826 9.120 5.347 1.00 93.56 116 VAL A C 1
ATOM 937 O O . VAL A 1 116 ? -6.633 8.709 4.202 1.00 93.56 116 VAL A O 1
ATOM 940 N N . PHE A 1 117 ? -6.437 10.331 5.748 1.00 93.56 117 PHE A N 1
ATOM 941 C CA . PHE A 1 117 ? -5.788 11.278 4.842 1.00 93.56 117 PHE A CA 1
ATOM 942 C C . PHE A 1 117 ? -4.425 10.764 4.375 1.00 93.56 117 PHE A C 1
ATOM 944 O O . PHE A 1 117 ? -4.091 10.878 3.192 1.00 93.56 117 PHE A O 1
ATOM 951 N N . GLU A 1 118 ? -3.665 10.136 5.274 1.00 95.31 118 GLU A N 1
ATOM 952 C CA . GLU A 1 118 ? -2.390 9.505 4.932 1.00 95.31 118 GLU A CA 1
ATOM 953 C C . GLU A 1 118 ? -2.568 8.333 3.960 1.00 95.31 118 GLU A C 1
ATOM 955 O O . GLU A 1 118 ? -1.839 8.244 2.970 1.00 95.31 118 GLU A O 1
ATOM 960 N N . ILE A 1 119 ? -3.573 7.477 4.179 1.00 94.81 119 ILE A N 1
ATOM 961 C CA . ILE A 1 119 ? -3.913 6.372 3.270 1.00 94.81 119 ILE A CA 1
ATOM 962 C C . ILE A 1 119 ? -4.315 6.902 1.896 1.00 94.81 119 ILE A C 1
ATOM 964 O O . ILE A 1 119 ? -3.810 6.411 0.891 1.00 94.81 119 ILE A O 1
ATOM 968 N N . VAL A 1 120 ? -5.193 7.907 1.827 1.00 94.00 120 VAL A N 1
ATOM 969 C CA . VAL A 1 120 ? -5.638 8.488 0.550 1.00 94.00 120 VAL A CA 1
ATOM 970 C C . VAL A 1 120 ? -4.450 9.057 -0.219 1.00 94.00 120 VAL A C 1
ATOM 972 O O . VAL A 1 120 ? -4.282 8.754 -1.400 1.00 94.00 120 VAL A O 1
ATOM 975 N N . ARG A 1 121 ? -3.578 9.813 0.457 1.00 95.50 121 ARG A N 1
ATOM 976 C CA . ARG A 1 121 ? -2.358 10.353 -0.149 1.00 95.50 121 ARG A CA 1
ATOM 977 C C . ARG A 1 121 ? -1.422 9.245 -0.625 1.00 95.50 121 ARG A C 1
ATOM 979 O O . ARG A 1 121 ? -0.893 9.325 -1.731 1.00 95.50 121 ARG A O 1
ATOM 986 N N . ASN A 1 122 ? -1.201 8.216 0.188 1.00 95.38 122 ASN A N 1
ATOM 987 C CA . ASN A 1 122 ? -0.348 7.097 -0.194 1.00 95.38 122 ASN A CA 1
ATOM 988 C C . ASN A 1 122 ? -0.927 6.320 -1.387 1.00 95.38 122 ASN A C 1
ATOM 990 O O . ASN A 1 122 ? -0.176 5.978 -2.297 1.00 95.38 122 ASN A O 1
ATOM 994 N N . ASN A 1 123 ? -2.243 6.103 -1.420 1.00 93.94 123 ASN A N 1
ATOM 995 C CA . ASN A 1 123 ? -2.929 5.419 -2.515 1.00 93.94 123 ASN A CA 1
ATOM 996 C C . ASN A 1 123 ? -2.878 6.222 -3.813 1.00 93.94 123 ASN A C 1
ATOM 998 O O . ASN A 1 123 ? -2.647 5.638 -4.866 1.00 93.94 123 ASN A O 1
ATOM 1002 N N . GLN A 1 124 ? -3.020 7.549 -3.748 1.00 95.19 124 GLN A N 1
ATOM 1003 C CA . GLN A 1 124 ? -2.822 8.406 -4.915 1.00 95.19 124 GLN A CA 1
ATOM 1004 C C . GLN A 1 124 ? -1.433 8.175 -5.525 1.00 95.19 124 GLN A C 1
ATOM 1006 O O . GLN A 1 124 ? -1.324 7.879 -6.712 1.00 95.19 124 GLN A O 1
ATOM 1011 N N . ILE A 1 125 ? -0.381 8.243 -4.705 1.00 95.56 125 ILE A N 1
ATOM 1012 C CA . ILE A 1 125 ? 0.989 8.088 -5.204 1.00 95.56 125 ILE A CA 1
ATOM 1013 C C . ILE A 1 125 ? 1.241 6.653 -5.693 1.00 95.56 125 ILE A C 1
ATOM 1015 O O . ILE A 1 125 ? 1.883 6.458 -6.720 1.00 95.56 125 ILE A O 1
ATOM 1019 N N . LEU A 1 126 ? 0.705 5.642 -5.001 1.00 96.00 126 LEU A N 1
ATOM 1020 C CA . LEU A 1 126 ? 0.758 4.249 -5.454 1.00 96.00 126 LEU A CA 1
ATOM 1021 C C . LEU A 1 126 ? 0.127 4.097 -6.846 1.00 96.00 126 LEU A C 1
ATOM 1023 O O . LEU A 1 126 ? 0.701 3.445 -7.714 1.00 96.00 126 LEU A O 1
ATOM 1027 N N . PHE A 1 127 ? -1.033 4.707 -7.082 1.00 95.31 127 PHE A N 1
ATOM 1028 C CA . PHE A 1 127 ? -1.724 4.639 -8.368 1.00 95.31 127 PHE A CA 1
ATOM 1029 C C . PHE A 1 127 ? -0.994 5.400 -9.479 1.00 95.31 127 PHE A C 1
ATOM 1031 O O . PHE A 1 127 ? -0.980 4.924 -10.616 1.00 95.31 127 PHE A O 1
ATOM 1038 N N . GLU A 1 128 ? -0.351 6.524 -9.159 1.00 95.56 128 GLU A N 1
ATOM 1039 C CA . GLU A 1 128 ? 0.547 7.241 -10.073 1.00 95.56 128 GLU A CA 1
ATOM 1040 C C . GLU A 1 128 ? 1.757 6.371 -10.451 1.00 95.56 128 GLU A C 1
ATOM 1042 O O . GLU A 1 128 ? 2.048 6.200 -11.636 1.00 95.56 128 GLU A O 1
ATOM 1047 N N . ASP A 1 129 ? 2.411 5.742 -9.468 1.00 96.12 129 ASP A N 1
ATOM 1048 C CA . ASP A 1 129 ? 3.542 4.832 -9.688 1.00 96.12 129 ASP A CA 1
ATOM 1049 C C . ASP A 1 129 ? 3.143 3.610 -10.529 1.00 96.12 129 ASP A C 1
ATOM 1051 O O . ASP A 1 129 ? 3.869 3.208 -11.440 1.00 96.12 129 ASP A O 1
ATOM 1055 N N . ILE A 1 130 ? 1.957 3.051 -10.289 1.00 95.56 130 ILE A N 1
ATOM 1056 C CA . ILE A 1 130 ? 1.386 1.979 -11.110 1.00 95.56 130 ILE A CA 1
ATOM 1057 C C . ILE A 1 130 ? 1.109 2.460 -12.541 1.00 95.56 130 ILE A C 1
ATOM 1059 O O . ILE A 1 130 ? 1.377 1.731 -13.499 1.00 95.56 130 ILE A O 1
ATOM 1063 N N . GLY A 1 131 ? 0.605 3.685 -12.709 1.00 94.62 131 GLY A N 1
ATOM 1064 C CA . GLY A 1 131 ? 0.397 4.303 -14.019 1.00 94.62 131 GLY A CA 1
ATOM 1065 C C . GLY A 1 131 ? 1.703 4.432 -14.805 1.00 94.62 131 GLY A C 1
ATOM 1066 O O . GLY A 1 131 ? 1.767 4.043 -15.973 1.00 94.62 131 GLY A O 1
ATOM 1067 N N . VAL A 1 132 ? 2.770 4.882 -14.140 1.00 95.12 132 VAL A N 1
ATOM 1068 C CA . VAL A 1 132 ? 4.120 4.946 -14.717 1.00 95.12 132 VAL A CA 1
ATOM 1069 C C . VAL A 1 132 ? 4.626 3.545 -15.067 1.00 95.12 132 VAL A C 1
ATOM 1071 O O . VAL A 1 132 ? 5.106 3.329 -16.179 1.00 95.12 132 VAL A O 1
ATOM 1074 N N . ALA A 1 133 ? 4.454 2.557 -14.185 1.00 94.12 133 ALA A N 1
ATOM 1075 C CA . ALA A 1 133 ? 4.837 1.177 -14.476 1.00 94.12 133 ALA A CA 1
ATOM 1076 C C . ALA A 1 133 ? 4.101 0.628 -15.715 1.00 94.12 133 ALA A C 1
ATOM 1078 O O . ALA A 1 133 ? 4.718 0.010 -16.581 1.00 94.12 133 ALA A O 1
ATOM 1079 N N . ARG A 1 134 ? 2.806 0.919 -15.879 1.00 93.94 134 ARG A N 1
ATOM 1080 C CA . ARG A 1 134 ? 2.050 0.529 -17.083 1.00 93.94 134 ARG A CA 1
ATOM 1081 C C . ARG A 1 134 ? 2.549 1.182 -18.371 1.00 93.94 134 ARG A C 1
ATOM 1083 O O . ARG A 1 134 ? 2.360 0.593 -19.433 1.00 93.94 134 ARG A O 1
ATOM 1090 N N . ALA A 1 135 ? 3.138 2.373 -18.293 1.00 93.50 135 ALA A N 1
ATOM 1091 C CA . ALA A 1 135 ? 3.706 3.064 -19.447 1.00 93.50 135 ALA A CA 1
ATOM 1092 C C . ALA A 1 135 ? 5.105 2.537 -19.811 1.00 93.50 135 ALA A C 1
ATOM 1094 O O . ALA A 1 135 ? 5.436 2.407 -20.990 1.00 93.50 135 ALA A O 1
ATOM 1095 N N . LEU A 1 136 ? 5.923 2.216 -18.805 1.00 93.06 136 LEU A N 1
ATOM 1096 C CA . LEU A 1 136 ? 7.319 1.821 -19.002 1.00 93.06 136 LEU A CA 1
ATOM 1097 C C . LEU A 1 136 ? 7.495 0.334 -19.327 1.00 93.06 136 LEU A C 1
ATOM 1099 O O . LEU A 1 136 ? 8.419 -0.032 -20.065 1.00 93.06 136 LEU A O 1
ATOM 1103 N N . PHE A 1 137 ? 6.642 -0.533 -18.782 1.00 93.50 137 PHE A N 1
ATOM 1104 C CA . PHE A 1 137 ? 6.728 -1.979 -18.977 1.00 93.50 137 PHE A CA 1
ATOM 1105 C C . PHE A 1 137 ? 5.859 -2.455 -20.157 1.00 93.50 137 PHE A C 1
ATOM 1107 O O . PHE A 1 137 ? 4.831 -1.852 -20.466 1.00 93.50 137 PHE A O 1
ATOM 1114 N N . PRO A 1 138 ? 6.247 -3.551 -20.836 1.00 92.19 138 PRO A N 1
ATOM 1115 C CA . PRO A 1 138 ? 5.434 -4.208 -21.854 1.00 92.19 138 PRO A CA 1
ATOM 1116 C C . PRO A 1 138 ? 3.966 -4.415 -21.444 1.00 92.19 138 PRO A C 1
ATOM 1118 O O . PRO A 1 138 ? 3.653 -5.115 -20.473 1.00 92.19 138 PRO A O 1
ATOM 1121 N N . ASN A 1 139 ? 3.047 -3.858 -22.240 1.00 92.19 139 ASN A N 1
ATOM 1122 C CA . ASN A 1 139 ? 1.608 -3.988 -22.018 1.00 92.19 139 ASN A CA 1
ATOM 1123 C C . ASN A 1 139 ? 1.136 -5.420 -22.306 1.00 92.19 139 ASN A C 1
ATOM 1125 O O . ASN A 1 139 ? 0.830 -5.803 -23.434 1.00 92.19 139 ASN A O 1
ATOM 1129 N N . THR A 1 140 ? 1.070 -6.211 -21.248 1.00 95.44 140 THR A N 1
ATOM 1130 C CA . THR A 1 140 ? 0.731 -7.633 -21.264 1.00 95.44 140 THR A CA 1
ATOM 1131 C C . THR A 1 140 ? -0.605 -7.850 -20.549 1.00 95.44 140 THR A C 1
ATOM 1133 O O . THR A 1 140 ? -0.962 -7.071 -19.661 1.00 95.44 140 THR A O 1
ATOM 1136 N N . PRO A 1 141 ? -1.382 -8.897 -20.890 1.00 96.31 141 PRO A N 1
ATOM 1137 C CA . PRO A 1 141 ? -2.603 -9.230 -20.152 1.00 96.31 141 PRO A CA 1
ATOM 1138 C C . PRO A 1 141 ? -2.350 -9.428 -18.651 1.00 96.31 141 PRO A C 1
ATOM 1140 O O . PRO A 1 141 ? -3.111 -8.912 -17.841 1.00 96.31 141 PRO A O 1
ATOM 1143 N N . ARG A 1 142 ? -1.235 -10.079 -18.291 1.00 96.00 142 ARG A N 1
ATOM 1144 C CA . ARG A 1 142 ? -0.852 -10.309 -16.893 1.00 96.00 142 ARG A CA 1
ATOM 1145 C C . ARG A 1 142 ? -0.573 -9.011 -16.133 1.00 96.00 142 ARG A C 1
ATOM 1147 O O . ARG A 1 142 ? -1.039 -8.866 -15.011 1.00 96.00 142 ARG A O 1
ATOM 1154 N N . LEU A 1 143 ? 0.131 -8.052 -16.743 1.00 95.62 143 LEU A N 1
ATOM 1155 C CA . LEU A 1 143 ? 0.363 -6.746 -16.116 1.00 95.62 143 LEU A CA 1
ATOM 1156 C C . LEU A 1 143 ? -0.955 -6.013 -15.846 1.00 95.62 143 LEU A C 1
ATOM 1158 O O . LEU A 1 143 ? -1.123 -5.436 -14.778 1.00 95.62 143 LEU A O 1
ATOM 1162 N N . ARG A 1 144 ? -1.895 -6.053 -16.799 1.00 94.62 144 ARG A N 1
ATOM 1163 C CA . ARG A 1 144 ? -3.217 -5.431 -16.628 1.00 94.62 144 ARG A CA 1
ATOM 1164 C C . ARG A 1 144 ? -3.986 -6.056 -15.469 1.00 94.62 144 ARG A C 1
ATOM 1166 O O . ARG A 1 144 ? -4.433 -5.326 -14.600 1.00 94.62 144 ARG A O 1
ATOM 1173 N N . GLU A 1 145 ? -4.050 -7.383 -15.416 1.00 96.06 145 GLU A N 1
ATOM 1174 C CA . GLU A 1 145 ? -4.709 -8.118 -14.330 1.00 96.06 145 GLU A CA 1
ATOM 1175 C C . GLU A 1 145 ? -4.139 -7.754 -12.947 1.00 96.06 145 GLU A C 1
ATOM 1177 O O . GLU A 1 145 ? -4.893 -7.456 -12.021 1.00 96.06 145 GLU A O 1
ATOM 1182 N N . LEU A 1 146 ? -2.807 -7.743 -12.812 1.00 95.88 146 LEU A N 1
ATOM 1183 C CA . LEU A 1 146 ? -2.126 -7.414 -11.555 1.00 95.88 146 LEU A CA 1
ATOM 1184 C C . LEU A 1 146 ? -2.415 -5.980 -11.104 1.00 95.88 146 LEU A C 1
ATOM 1186 O O . LEU A 1 146 ? -2.659 -5.730 -9.926 1.00 95.88 146 LEU A O 1
ATOM 1190 N N . VAL A 1 147 ? -2.425 -5.040 -12.047 1.00 95.12 147 VAL A N 1
ATOM 1191 C CA . VAL A 1 147 ? -2.737 -3.639 -11.766 1.00 95.12 147 VAL A CA 1
ATOM 1192 C C . VAL A 1 147 ? -4.213 -3.442 -11.411 1.00 95.12 147 VAL A C 1
ATOM 1194 O O . VAL A 1 147 ? -4.519 -2.752 -10.438 1.00 95.12 147 VAL A O 1
ATOM 1197 N N . ASP A 1 148 ? -5.130 -4.069 -12.145 1.00 92.88 148 ASP A N 1
ATOM 1198 C CA . ASP A 1 148 ? -6.570 -3.934 -11.909 1.00 92.88 148 ASP A CA 1
ATOM 1199 C C . ASP A 1 148 ? -6.964 -4.475 -10.523 1.00 92.88 148 ASP A C 1
ATOM 1201 O O . ASP A 1 148 ? -7.809 -3.882 -9.847 1.00 92.88 148 ASP A O 1
ATOM 1205 N N . ARG A 1 149 ? -6.292 -5.533 -10.038 1.00 92.88 149 ARG A N 1
ATOM 1206 C CA . ARG A 1 149 ? -6.450 -6.014 -8.653 1.00 92.88 149 ARG A CA 1
ATOM 1207 C C . ARG A 1 149 ? -6.139 -4.923 -7.629 1.00 92.88 149 ARG A C 1
ATOM 1209 O O . ARG A 1 149 ? -6.914 -4.758 -6.689 1.00 92.88 149 ARG A O 1
ATOM 1216 N N . ILE A 1 150 ? -5.072 -4.148 -7.831 1.00 93.69 150 ILE A N 1
ATOM 1217 C CA . ILE A 1 150 ? -4.674 -3.069 -6.914 1.00 93.69 150 ILE A CA 1
ATOM 1218 C C . ILE A 1 150 ? -5.668 -1.898 -6.956 1.00 93.69 150 ILE A C 1
ATOM 1220 O O . ILE A 1 150 ? -6.030 -1.354 -5.915 1.00 93.69 150 ILE A O 1
ATOM 1224 N N . TYR A 1 151 ? -6.194 -1.542 -8.131 1.00 88.75 151 TYR A N 1
ATOM 1225 C CA . TYR A 1 151 ? -7.243 -0.516 -8.224 1.00 88.75 151 TYR A CA 1
ATOM 1226 C C . TYR A 1 151 ? -8.560 -0.928 -7.555 1.00 88.75 151 TYR A C 1
ATOM 1228 O O . TYR A 1 151 ? -9.351 -0.070 -7.168 1.00 88.75 151 TYR A O 1
ATOM 1236 N N . SER A 1 152 ? -8.798 -2.231 -7.398 1.00 87.12 152 SER A N 1
ATOM 1237 C CA . SER A 1 152 ? -10.023 -2.780 -6.812 1.00 87.12 152 SER A CA 1
ATOM 1238 C C . SER A 1 152 ? -9.988 -2.959 -5.288 1.00 87.12 152 SER A C 1
ATOM 1240 O O . SER A 1 152 ? -10.864 -3.630 -4.735 1.00 87.12 152 SER A O 1
ATOM 1242 N N . PHE A 1 153 ? -9.001 -2.373 -4.601 1.00 85.31 153 PHE A N 1
ATOM 1243 C CA . PHE A 1 153 ? -8.883 -2.417 -3.143 1.00 85.31 153 PHE A CA 1
ATOM 1244 C C . PHE A 1 153 ? -10.194 -2.045 -2.441 1.00 85.31 153 PHE A C 1
ATOM 1246 O O . PHE A 1 153 ? -10.787 -0.991 -2.675 1.00 85.31 153 PHE A O 1
ATOM 1253 N N . LYS A 1 154 ? -10.646 -2.927 -1.546 1.00 80.62 154 LYS A N 1
ATOM 1254 C CA . LYS A 1 154 ? -11.895 -2.759 -0.794 1.00 80.62 154 LYS A CA 1
ATOM 1255 C C . LYS A 1 154 ? -11.613 -2.241 0.607 1.00 80.62 154 LYS A C 1
ATOM 1257 O O . LYS A 1 154 ? -10.538 -2.463 1.156 1.00 80.62 154 LYS A O 1
ATOM 1262 N N . ALA A 1 155 ? -12.597 -1.578 1.206 1.00 78.00 155 ALA A N 1
ATOM 1263 C CA . ALA A 1 155 ? -12.584 -1.330 2.642 1.00 78.00 155 ALA A CA 1
ATOM 1264 C C . ALA A 1 155 ? -12.734 -2.662 3.391 1.00 78.00 155 ALA A C 1
ATOM 1266 O O . ALA A 1 155 ? -13.583 -3.485 3.029 1.00 78.00 155 ALA A O 1
ATOM 1267 N N . LEU A 1 156 ? -11.925 -2.869 4.430 1.00 85.25 156 LEU A N 1
ATOM 1268 C CA . LEU A 1 156 ? -12.059 -4.031 5.298 1.00 85.25 156 LEU A CA 1
ATOM 1269 C C . LEU A 1 156 ? -13.272 -3.840 6.203 1.00 85.25 156 LEU A C 1
ATOM 1271 O O . LEU A 1 156 ? -13.541 -2.739 6.688 1.00 85.25 156 LEU A O 1
ATOM 1275 N N . LYS A 1 157 ? -13.996 -4.930 6.439 1.00 79.12 157 LYS A N 1
ATOM 1276 C CA . LYS A 1 157 ? -15.033 -4.985 7.466 1.00 79.12 157 LYS A CA 1
ATOM 1277 C C . LYS A 1 157 ? -14.433 -5.630 8.704 1.00 79.12 157 LYS A C 1
ATOM 1279 O O . LYS A 1 157 ? -13.992 -6.773 8.629 1.00 79.12 157 LYS A O 1
ATOM 1284 N N . MET A 1 158 ? -14.432 -4.897 9.809 1.00 77.56 158 MET A N 1
ATOM 1285 C CA . MET A 1 158 ? -14.010 -5.412 11.107 1.00 77.56 158 MET A CA 1
ATOM 1286 C C . MET A 1 158 ? -15.208 -6.009 11.842 1.00 77.56 158 MET A C 1
ATOM 1288 O O . MET A 1 158 ? -16.325 -5.498 11.739 1.00 77.56 158 MET A O 1
ATOM 1292 N N . SER A 1 159 ? -14.981 -7.106 12.563 1.00 83.50 159 SER A N 1
ATOM 1293 C CA . SER A 1 159 ? -15.948 -7.623 13.531 1.00 83.50 159 SER A CA 1
ATOM 1294 C C . SER A 1 159 ? -16.067 -6.647 14.693 1.00 83.50 159 SER A C 1
ATOM 1296 O O . SER A 1 159 ? -15.045 -6.176 15.179 1.00 83.50 159 SER A O 1
ATOM 1298 N N . GLN A 1 160 ? -17.285 -6.386 15.153 1.00 88.12 160 GLN A N 1
ATOM 1299 C CA . GLN A 1 160 ? -17.527 -5.577 16.346 1.00 88.12 160 GLN A CA 1
ATOM 1300 C C . GLN A 1 160 ? -17.296 -6.386 17.632 1.00 88.12 160 GLN A C 1
ATOM 1302 O O . GLN A 1 160 ? -17.323 -7.623 17.583 1.00 88.12 160 GLN A O 1
ATOM 1307 N N . PRO A 1 161 ? -17.051 -5.714 18.772 1.00 89.56 161 PRO A N 1
ATOM 1308 C CA . PRO A 1 161 ? -16.973 -6.383 20.063 1.00 89.56 161 PRO A CA 1
ATOM 1309 C C . PRO A 1 161 ? -18.311 -7.062 20.405 1.00 89.56 161 PRO A C 1
ATOM 1311 O O . PRO A 1 161 ? -19.363 -6.523 20.064 1.00 89.56 161 PRO A O 1
ATOM 1314 N N . PRO A 1 162 ? -18.308 -8.225 21.084 1.00 88.81 162 PRO A N 1
ATOM 1315 C CA . PRO A 1 162 ? -19.545 -8.868 21.518 1.00 88.81 162 PRO A CA 1
ATOM 1316 C C . PRO A 1 162 ? -20.264 -8.015 22.572 1.00 88.81 162 PRO A C 1
ATOM 1318 O O . PRO A 1 162 ? -19.647 -7.610 23.564 1.00 88.81 162 PRO A O 1
ATOM 1321 N N . ASP A 1 163 ? -21.568 -7.796 22.385 1.00 82.56 163 ASP A N 1
ATOM 1322 C CA . ASP A 1 163 ? -22.384 -6.935 23.254 1.00 82.56 163 ASP A CA 1
ATOM 1323 C C . ASP A 1 163 ? -22.317 -7.377 24.732 1.00 82.56 163 ASP A C 1
ATOM 1325 O O . ASP A 1 163 ? -22.006 -6.572 25.616 1.00 82.56 163 ASP A O 1
ATOM 1329 N N . ASP A 1 164 ? -22.457 -8.683 24.983 1.00 83.56 164 ASP A N 1
ATOM 1330 C CA . ASP A 1 164 ? -22.567 -9.273 26.328 1.00 83.56 164 ASP A CA 1
ATOM 1331 C C . ASP A 1 164 ? -21.269 -9.908 26.862 1.00 83.56 164 ASP A C 1
ATOM 1333 O O . ASP A 1 164 ? -21.305 -10.665 27.832 1.00 83.56 164 ASP A O 1
ATOM 1337 N N . ALA A 1 165 ? -20.116 -9.644 26.238 1.00 83.19 165 ALA A N 1
ATOM 1338 C CA . ALA A 1 165 ? -18.859 -10.258 26.680 1.00 83.19 165 ALA A CA 1
ATOM 1339 C C . ALA A 1 165 ? -18.498 -9.908 28.150 1.00 83.19 165 ALA A C 1
ATOM 1341 O O . ALA A 1 165 ? -18.957 -8.916 28.715 1.00 83.19 165 ALA A O 1
ATOM 1342 N N . SER A 1 166 ? -17.608 -10.662 28.785 1.00 89.88 166 SER A N 1
ATOM 1343 C CA . SER A 1 166 ? -16.913 -10.247 30.013 1.00 89.88 166 SER A CA 1
ATOM 1344 C C . SER A 1 166 ? -15.756 -9.277 29.708 1.00 89.88 166 SER A C 1
ATOM 1346 O O . SER A 1 166 ? -15.467 -8.976 28.543 1.00 89.88 166 SER A O 1
ATOM 1348 N N . LEU A 1 167 ? -15.097 -8.724 30.736 1.00 89.00 167 LEU A N 1
ATOM 1349 C CA . LEU A 1 167 ? -13.907 -7.884 30.531 1.00 89.00 167 LEU A CA 1
ATOM 1350 C C . LEU A 1 167 ? -12.764 -8.711 29.919 1.00 89.00 167 LEU A C 1
ATOM 1352 O O . LEU A 1 167 ? -12.106 -8.261 28.983 1.00 89.00 167 LEU A O 1
ATOM 1356 N N . GLU A 1 168 ? -12.563 -9.933 30.412 1.00 91.69 168 GLU A N 1
ATOM 1357 C CA . GLU A 1 168 ? -11.580 -10.879 29.886 1.00 91.69 168 GLU A CA 1
ATOM 1358 C C . GLU A 1 168 ? -11.868 -11.234 28.421 1.00 91.69 168 GLU A C 1
ATOM 1360 O O . GLU A 1 168 ? -10.949 -11.261 27.602 1.00 91.69 168 GLU A O 1
ATOM 1365 N N . GLU A 1 169 ? -13.137 -11.439 28.064 1.00 93.00 169 GLU A N 1
ATOM 1366 C CA . GLU A 1 169 ? -13.546 -11.730 26.686 1.00 93.00 169 GLU A CA 1
ATOM 1367 C C . GLU A 1 169 ? -13.323 -10.538 25.746 1.00 93.00 169 GLU A C 1
ATOM 1369 O O . GLU A 1 169 ? -12.927 -10.738 24.600 1.00 93.00 169 GLU A O 1
ATOM 1374 N N . LEU A 1 170 ? -13.489 -9.293 26.215 1.00 92.62 170 LEU A N 1
ATOM 1375 C CA . LEU A 1 170 ? -13.146 -8.107 25.415 1.00 92.62 170 LEU A CA 1
ATOM 1376 C C . LEU A 1 170 ? -11.646 -8.004 25.136 1.00 92.62 170 LEU A C 1
ATOM 1378 O O . LEU A 1 170 ? -11.254 -7.618 24.034 1.00 92.62 170 LEU A O 1
ATOM 1382 N N . VAL A 1 171 ? -10.800 -8.332 26.116 1.00 94.12 171 VAL A N 1
ATOM 1383 C CA . VAL A 1 171 ? -9.342 -8.342 25.920 1.00 94.12 171 VAL A CA 1
ATOM 1384 C C . VAL A 1 171 ? -8.959 -9.407 24.893 1.00 94.12 171 VAL A C 1
ATOM 1386 O O . VAL A 1 171 ? -8.215 -9.109 23.958 1.00 94.12 171 VAL A O 1
ATOM 1389 N N . GLN A 1 172 ? -9.522 -10.613 25.014 1.00 95.00 172 GLN A N 1
ATOM 1390 C CA . GLN A 1 172 ? -9.305 -11.694 24.048 1.00 95.00 172 GLN A CA 1
ATOM 1391 C C . GLN A 1 172 ? -9.783 -11.312 22.643 1.00 95.00 172 GLN A C 1
ATOM 1393 O O . GLN A 1 172 ? -9.056 -11.520 21.672 1.00 95.00 172 GLN A O 1
ATOM 1398 N N . TRP A 1 173 ? -10.968 -10.706 22.530 1.00 95.81 173 TRP A N 1
ATOM 1399 C CA . TRP A 1 173 ? -11.501 -10.212 21.262 1.00 95.81 173 TRP A CA 1
ATOM 1400 C C . TRP A 1 173 ? -10.579 -9.174 20.619 1.00 95.81 173 TRP A C 1
ATOM 1402 O O . TRP A 1 173 ? -10.297 -9.270 19.425 1.00 95.81 173 TRP A O 1
ATOM 1412 N N . LYS A 1 174 ? -10.078 -8.205 21.395 1.00 95.06 174 LYS A N 1
ATOM 1413 C CA . LYS A 1 174 ? -9.161 -7.166 20.908 1.00 95.06 174 LYS A CA 1
ATOM 1414 C C . LYS A 1 174 ? -7.888 -7.793 20.341 1.00 95.06 174 LYS A C 1
ATOM 1416 O O . LYS A 1 174 ? -7.484 -7.465 19.228 1.00 95.06 174 LYS A O 1
ATOM 1421 N N . ASP A 1 175 ? -7.259 -8.695 21.093 1.00 94.38 175 ASP A N 1
ATOM 1422 C CA . ASP A 1 175 ? -6.001 -9.331 20.689 1.00 94.38 175 ASP A CA 1
ATOM 1423 C C . ASP A 1 175 ? -6.173 -10.214 19.446 1.00 94.38 175 ASP A C 1
ATOM 1425 O O . ASP A 1 175 ? -5.341 -10.179 18.535 1.00 94.38 175 ASP A O 1
ATOM 1429 N N . GLU A 1 176 ? -7.272 -10.967 19.368 1.00 94.19 176 GLU A N 1
ATOM 1430 C CA . GLU A 1 176 ? -7.581 -11.786 18.196 1.00 94.19 176 GLU A CA 1
ATOM 1431 C C . GLU A 1 176 ? -7.929 -10.923 16.976 1.00 94.19 176 GLU A C 1
ATOM 1433 O O . GLU A 1 176 ? -7.438 -11.185 15.879 1.00 94.19 176 GLU A O 1
ATOM 1438 N N . SER A 1 177 ? -8.688 -9.840 17.162 1.00 93.69 177 SER A N 1
ATOM 1439 C CA . SER A 1 177 ? -9.032 -8.902 16.086 1.00 93.69 177 SER A CA 1
ATOM 1440 C C . SER A 1 177 ? -7.789 -8.236 15.496 1.00 93.69 177 SER A C 1
ATOM 1442 O O . SER A 1 177 ? -7.665 -8.152 14.276 1.00 93.69 177 SER A O 1
ATOM 1444 N N . VAL A 1 178 ? -6.830 -7.818 16.334 1.00 93.00 178 VAL A N 1
ATOM 1445 C CA . VAL A 1 178 ? -5.542 -7.264 15.876 1.00 93.00 178 VAL A CA 1
ATOM 1446 C C . VAL A 1 178 ? -4.735 -8.309 15.099 1.00 93.00 178 VAL A C 1
ATOM 1448 O O . VAL A 1 178 ? -4.194 -8.010 14.033 1.00 93.00 178 VAL A O 1
ATOM 1451 N N . ARG A 1 179 ? -4.681 -9.556 15.581 1.00 91.75 179 ARG A N 1
ATOM 1452 C CA . ARG A 1 179 ? -3.969 -10.645 14.894 1.00 91.75 179 ARG A CA 1
ATOM 1453 C C . ARG A 1 179 ? -4.577 -10.954 13.524 1.00 91.75 179 ARG A C 1
ATOM 1455 O O . ARG A 1 179 ? -3.851 -11.039 12.533 1.00 91.75 179 ARG A O 1
ATOM 1462 N N . GLN A 1 180 ? -5.898 -11.111 13.458 1.00 92.06 180 GLN A N 1
ATOM 1463 C CA . GLN A 1 180 ? -6.610 -11.386 12.208 1.00 92.06 180 GLN A CA 1
ATOM 1464 C C . GLN A 1 180 ? -6.471 -10.226 11.224 1.00 92.06 180 GLN A C 1
ATOM 1466 O O . GLN A 1 180 ? -6.240 -10.449 10.035 1.00 92.06 180 GLN A O 1
ATOM 1471 N N . LEU A 1 181 ? -6.539 -8.990 11.721 1.00 93.06 181 LEU A N 1
ATOM 1472 C CA . LEU A 1 181 ? -6.382 -7.789 10.916 1.00 93.06 181 LEU A CA 1
ATOM 1473 C C . LEU A 1 181 ? -5.060 -7.772 10.149 1.00 93.06 181 LEU A C 1
ATOM 1475 O O . LEU A 1 181 ? -5.061 -7.485 8.955 1.00 93.06 181 LEU A O 1
ATOM 1479 N N . GLN A 1 182 ? -3.942 -8.081 10.807 1.00 91.31 182 GLN A N 1
ATOM 1480 C CA . GLN A 1 182 ? -2.631 -8.060 10.155 1.00 91.31 182 GLN A CA 1
ATOM 1481 C C . GLN A 1 182 ? -2.569 -9.045 8.980 1.00 91.31 182 GLN A C 1
ATOM 1483 O O . GLN A 1 182 ? -2.068 -8.694 7.912 1.00 91.31 182 GLN A O 1
ATOM 1488 N N . SER A 1 183 ? -3.149 -10.240 9.141 1.00 92.00 183 SER A N 1
ATOM 1489 C CA . SER A 1 183 ? -3.249 -11.232 8.064 1.00 92.00 183 SER A CA 1
ATOM 1490 C C . SER A 1 183 ? -4.156 -10.763 6.922 1.00 92.00 183 SER A C 1
ATOM 1492 O O . SER A 1 183 ? -3.799 -10.908 5.754 1.00 92.00 183 SER A O 1
ATOM 1494 N N . VAL A 1 184 ? -5.306 -10.163 7.238 1.00 92.56 184 VAL A N 1
ATOM 1495 C CA . VAL A 1 184 ? -6.231 -9.648 6.218 1.00 92.56 184 VAL A CA 1
ATOM 1496 C C . VAL A 1 184 ? -5.613 -8.475 5.459 1.00 92.56 184 VAL A C 1
ATOM 1498 O O . VAL A 1 184 ? -5.696 -8.440 4.237 1.00 92.56 184 VAL A O 1
ATOM 1501 N N . VAL A 1 185 ? -4.958 -7.534 6.142 1.00 93.69 185 VAL A N 1
ATOM 1502 C CA . VAL A 1 185 ? -4.283 -6.405 5.485 1.00 93.69 185 VAL A CA 1
ATOM 1503 C C . VAL A 1 185 ? -3.180 -6.895 4.554 1.00 93.69 185 VAL A C 1
ATOM 1505 O O . VAL A 1 185 ? -3.034 -6.362 3.454 1.00 93.69 185 VAL A O 1
ATOM 1508 N N . ASP A 1 186 ? -2.425 -7.915 4.962 1.00 92.62 186 ASP A N 1
ATOM 1509 C CA . ASP A 1 186 ? -1.407 -8.500 4.098 1.00 92.62 186 ASP A CA 1
ATOM 1510 C C . ASP A 1 186 ? -2.019 -9.099 2.830 1.00 92.62 186 ASP A C 1
ATOM 1512 O O . ASP A 1 186 ? -1.610 -8.744 1.730 1.00 92.62 186 ASP A O 1
ATOM 1516 N N . ARG A 1 187 ? -3.070 -9.908 2.966 1.00 92.88 187 ARG A N 1
ATOM 1517 C CA . ARG A 1 187 ? -3.740 -10.541 1.825 1.00 92.88 187 ARG A CA 1
ATOM 1518 C C . ARG A 1 187 ? -4.416 -9.543 0.882 1.00 92.88 187 ARG A C 1
ATOM 1520 O O . ARG A 1 187 ? -4.326 -9.668 -0.334 1.00 92.88 187 ARG A O 1
ATOM 1527 N N . GLU A 1 188 ? -5.134 -8.564 1.427 1.00 91.62 188 GLU A N 1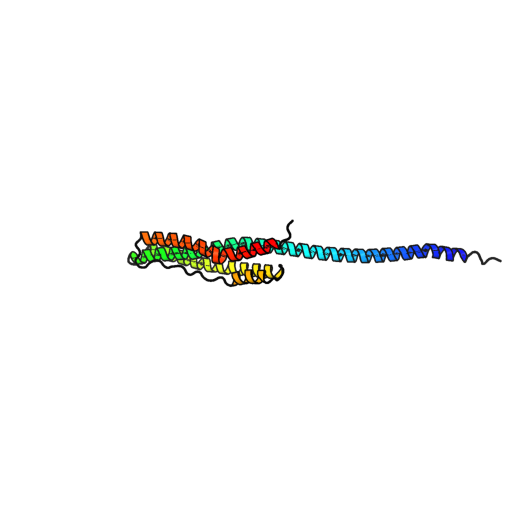
ATOM 1528 C CA . GLU A 1 188 ? -5.958 -7.654 0.621 1.00 91.62 188 GLU A CA 1
ATOM 1529 C C . GLU A 1 188 ? -5.144 -6.501 0.014 1.00 91.62 188 GLU A C 1
ATOM 1531 O O . GLU A 1 188 ? -5.488 -6.023 -1.067 1.00 91.62 188 GLU A O 1
ATOM 1536 N N . TYR A 1 189 ? -4.068 -6.058 0.677 1.00 93.38 189 TYR A N 1
ATOM 1537 C CA . TYR A 1 189 ? -3.282 -4.896 0.241 1.00 93.38 189 TYR A CA 1
ATOM 1538 C C . TYR A 1 189 ? -1.802 -5.204 -0.025 1.00 93.38 189 TYR A C 1
ATOM 1540 O O . TYR A 1 189 ? -1.199 -4.577 -0.895 1.00 93.38 189 TYR A O 1
ATOM 1548 N N . GLY A 1 190 ? -1.195 -6.139 0.709 1.00 93.50 190 GLY A N 1
ATOM 1549 C CA . GLY A 1 190 ? 0.221 -6.498 0.580 1.00 93.50 190 GLY A CA 1
ATOM 1550 C C . GLY A 1 190 ? 0.507 -7.411 -0.612 1.00 93.50 190 GLY A C 1
ATOM 1551 O O . GLY A 1 190 ? 1.265 -7.035 -1.507 1.00 93.50 190 GLY A O 1
ATOM 1552 N N . GLU A 1 191 ? -0.126 -8.584 -0.637 1.00 94.62 191 GLU A N 1
ATOM 1553 C CA . GLU A 1 191 ? 0.061 -9.622 -1.657 1.00 94.62 191 GLU A CA 1
ATOM 1554 C C . GLU A 1 191 ? -0.163 -9.111 -3.091 1.00 94.62 191 GLU A C 1
ATOM 1556 O O . GLU A 1 191 ? 0.679 -9.391 -3.944 1.00 94.62 191 GLU A O 1
ATOM 1561 N N . PRO A 1 192 ? -1.198 -8.300 -3.406 1.00 95.69 192 PRO A N 1
ATOM 1562 C CA . PRO A 1 192 ? -1.381 -7.794 -4.767 1.00 95.69 192 PRO A CA 1
ATOM 1563 C C . PRO A 1 192 ? -0.217 -6.918 -5.250 1.00 95.69 192 PRO A C 1
ATOM 1565 O O . PRO A 1 192 ? 0.173 -6.990 -6.417 1.00 95.69 192 PRO A O 1
ATOM 1568 N N . ILE A 1 193 ? 0.360 -6.106 -4.357 1.00 96.06 193 ILE A N 1
ATOM 1569 C CA . ILE A 1 193 ? 1.530 -5.278 -4.677 1.00 96.06 193 ILE A CA 1
ATOM 1570 C C . ILE A 1 193 ? 2.768 -6.169 -4.827 1.00 96.06 193 ILE A C 1
ATOM 1572 O O . ILE A 1 193 ? 3.566 -5.950 -5.735 1.00 96.06 193 ILE A O 1
ATOM 1576 N N . ASP A 1 194 ? 2.915 -7.199 -3.992 1.00 96.00 194 ASP A N 1
ATOM 1577 C CA . ASP A 1 194 ? 4.006 -8.171 -4.109 1.00 96.00 194 ASP A CA 1
ATOM 1578 C C . ASP A 1 194 ? 3.978 -8.948 -5.416 1.00 96.00 194 ASP A C 1
ATOM 1580 O O . ASP A 1 194 ? 5.005 -9.063 -6.082 1.00 96.00 194 ASP A O 1
ATOM 1584 N N . GLU A 1 195 ? 2.815 -9.445 -5.821 1.00 96.50 195 GLU A N 1
ATOM 1585 C CA . GLU A 1 195 ? 2.666 -10.142 -7.093 1.00 96.50 195 GLU A CA 1
ATOM 1586 C C . GLU A 1 195 ? 3.038 -9.235 -8.275 1.00 96.50 195 GLU A C 1
ATOM 1588 O O . GLU A 1 195 ? 3.709 -9.683 -9.211 1.00 96.50 195 GLU A O 1
ATOM 1593 N N . LEU A 1 196 ? 2.659 -7.951 -8.220 1.00 96.69 196 LEU A N 1
ATOM 1594 C CA . LEU A 1 196 ? 3.095 -6.959 -9.200 1.00 96.69 196 LEU A CA 1
ATOM 1595 C C . LEU A 1 196 ? 4.619 -6.792 -9.177 1.00 96.69 196 LEU A C 1
ATOM 1597 O O . LEU A 1 196 ? 5.250 -6.843 -10.229 1.00 96.69 196 LEU A O 1
ATOM 1601 N N . LEU A 1 197 ? 5.228 -6.625 -8.005 1.00 96.25 197 LEU A N 1
ATOM 1602 C CA . LEU A 1 197 ? 6.677 -6.457 -7.875 1.00 96.25 197 LEU A CA 1
ATOM 1603 C C . LEU A 1 197 ? 7.447 -7.679 -8.393 1.00 96.25 197 LEU A C 1
ATOM 1605 O O . LEU A 1 197 ? 8.406 -7.519 -9.145 1.00 96.25 197 LEU A O 1
ATOM 1609 N N . VAL A 1 198 ? 7.011 -8.894 -8.059 1.00 96.50 198 VAL A N 1
ATOM 1610 C CA . VAL A 1 198 ? 7.603 -10.139 -8.574 1.00 96.50 198 VAL A CA 1
ATOM 1611 C C . VAL A 1 198 ? 7.505 -10.198 -10.097 1.00 96.50 198 VAL A C 1
ATOM 1613 O O . VAL A 1 198 ? 8.458 -10.592 -10.764 1.00 96.50 198 VAL A O 1
ATOM 1616 N N . TYR A 1 199 ? 6.378 -9.778 -10.666 1.00 96.50 199 TYR A N 1
ATOM 1617 C CA . TYR A 1 199 ? 6.219 -9.724 -12.114 1.00 96.50 199 TYR A CA 1
ATOM 1618 C C . TYR A 1 199 ? 7.149 -8.695 -12.771 1.00 96.50 199 TYR A C 1
ATOM 1620 O O . TYR A 1 199 ? 7.790 -8.989 -13.779 1.00 96.50 199 TYR A O 1
ATOM 1628 N N . LEU A 1 200 ? 7.243 -7.488 -12.205 1.00 95.00 200 LEU A N 1
ATOM 1629 C CA . LEU A 1 200 ? 8.089 -6.422 -12.741 1.00 95.00 200 LEU A CA 1
ATOM 1630 C C . LEU A 1 200 ? 9.577 -6.774 -12.642 1.00 95.00 200 LEU A C 1
ATOM 1632 O O . LEU A 1 200 ? 10.322 -6.501 -13.582 1.00 95.00 200 LEU A O 1
ATOM 1636 N N . SER A 1 201 ? 10.012 -7.414 -11.552 1.00 94.00 201 SER A N 1
ATOM 1637 C CA . SER A 1 201 ? 11.418 -7.783 -11.356 1.00 94.00 201 SER A CA 1
ATOM 1638 C C . SER A 1 201 ? 11.916 -8.783 -12.401 1.00 94.00 201 SER A C 1
ATOM 1640 O O . SER A 1 201 ? 13.049 -8.666 -12.855 1.00 94.00 201 SER A O 1
ATOM 1642 N N . GLN A 1 202 ? 11.056 -9.692 -12.868 1.00 93.31 202 GLN A N 1
ATOM 1643 C CA . GLN A 1 202 ? 11.367 -10.633 -13.952 1.00 93.31 202 GLN A CA 1
ATOM 1644 C C . GLN A 1 202 ? 11.575 -9.949 -15.311 1.00 93.31 202 GLN A C 1
ATOM 1646 O O . GLN A 1 202 ? 12.159 -10.543 -16.216 1.00 93.31 202 GLN A O 1
ATOM 1651 N N . GLN A 1 203 ? 11.079 -8.720 -15.475 1.00 89.06 203 GLN A N 1
ATOM 1652 C CA . GLN A 1 203 ? 11.228 -7.941 -16.705 1.00 89.06 203 GLN A CA 1
ATOM 1653 C C . GLN A 1 203 ? 12.374 -6.936 -16.652 1.00 89.06 203 GLN A C 1
ATOM 1655 O O . GLN A 1 203 ? 12.734 -6.368 -17.686 1.00 89.06 203 GLN A O 1
ATOM 1660 N N . LEU A 1 204 ? 12.942 -6.701 -15.468 1.00 88.56 204 LEU A N 1
ATOM 1661 C CA . LEU A 1 204 ? 14.126 -5.872 -15.347 1.00 88.56 204 LEU A CA 1
ATOM 1662 C C . LEU A 1 204 ? 15.322 -6.637 -15.930 1.00 88.56 204 LEU A C 1
ATOM 1664 O O . LEU A 1 204 ? 15.510 -7.813 -15.614 1.00 88.56 204 LEU A O 1
ATOM 1668 N N . PRO A 1 205 ? 16.145 -6.001 -16.779 1.00 77.62 205 PRO A N 1
ATOM 1669 C CA . PRO A 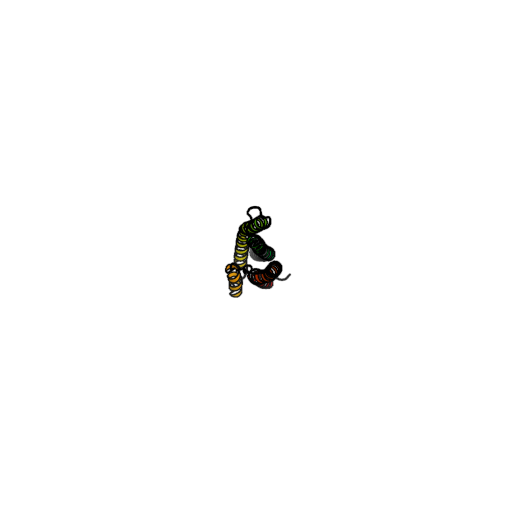1 205 ? 17.375 -6.626 -17.234 1.00 77.62 205 PRO A CA 1
ATOM 1670 C C . PRO A 1 205 ? 18.278 -6.881 -16.022 1.00 77.62 205 PRO A C 1
ATOM 1672 O O . PRO A 1 205 ? 18.630 -5.937 -15.302 1.00 77.62 205 PRO A O 1
ATOM 1675 N N . MET A 1 206 ? 18.593 -8.162 -15.806 1.00 58.69 206 MET A N 1
ATOM 1676 C CA . MET A 1 206 ? 19.625 -8.618 -14.873 1.00 58.69 206 MET A CA 1
ATOM 1677 C C . MET A 1 206 ? 20.968 -8.050 -15.336 1.00 58.69 206 MET A C 1
ATOM 1679 O O . MET A 1 206 ? 21.232 -8.025 -16.543 1.00 58.69 206 MET A O 1
ATOM 1683 N N . ASP A 1 207 ? 21.758 -7.561 -14.382 1.00 53.47 207 ASP A N 1
ATOM 1684 C CA . ASP A 1 207 ? 23.159 -7.203 -14.622 1.00 53.47 207 ASP A CA 1
ATOM 1685 C C . ASP A 1 207 ? 23.978 -8.446 -15.023 1.00 53.47 207 ASP A C 1
ATOM 1687 O O . ASP A 1 207 ? 23.683 -9.551 -14.500 1.00 53.47 207 ASP A O 1
#

pLDDT: mean 87.69, std 11.43, range [46.62, 97.12]

Sequence (207 aa):
MSNQRANSGEHDAWRVLLPVIIGGVLATVGGIVSQYCASQFQFSTEARIEKIQEQRQVFARLMGRKFATKQLHVSRYEALVFSDYHEARWKRAGSPNDSLDLQEAQRWMHRSEDLVFEIVRNNQILFEDIGVARALFPNTPRLRELVDRIYSFKALKMSQPPDDASLEELVQWKDESVRQLQSVVDREYGEPIDELLVYLSQQLPMD

Radius of gyration: 36.19 Å; chains: 1; bounding box: 81×33×118 Å

Foldseek 3Di:
DPDDPPPPVVVVVCVVVVVVVVVVVVVVVVVVVVVVVVVVVVVVVVVVVVLLVLLVVLLVVLVVLLVQLLVLQLLLVLLQLLLLLLVLVCVVVVNDPPDPSNVSSVVSNVSSVVSVVVNVVSLVVNLVSLVSNCVSDPPDPVSVVLSVLQVPQDDDDADGQDNPDDNVSSVVSSVVSSVVSSVVSCVRRNVSSVVNSVVSVVVRDDD